Protein AF-D3IMA0-F1 (afdb_monomer)

Solvent-accessible surface area (backbone atoms only — not comparable to full-atom values): 12107 Å² total; per-residue (Å²): 132,82,86,77,52,72,68,57,54,54,49,49,55,51,51,59,76,69,48,90,84,65,54,70,68,61,50,53,53,50,51,52,52,52,50,55,52,49,52,55,47,52,55,48,53,53,51,49,50,52,52,53,53,53,51,51,52,52,52,55,53,51,52,52,54,50,52,51,52,57,49,52,52,49,51,53,49,52,52,52,48,51,51,52,48,57,50,49,53,52,50,52,72,74,46,59,71,76,65,53,71,76,65,71,71,84,68,103,57,87,63,68,44,69,48,99,85,72,45,80,37,41,62,71,52,53,52,52,51,50,53,51,51,52,51,51,50,50,52,51,50,53,53,50,51,51,46,27,68,76,37,41,42,46,83,47,69,48,99,86,72,50,55,33,59,46,50,82,34,70,71,41,45,59,69,46,39,85,82,40,58,93,38,56,44,78,41,80,90,77,73,45,78,42,40,64,63,59,86,69,61,73,66,70,80,113

Secondary structure (DSSP, 8-state):
-PPPPHHHHHHHHHHHTT-TT--HHHHHHHHHHHHHHHHHHHHHHHHHHHHHHHHHHHHHHHHHHHHHHHHHHHHHHHHHHHHHHHHHHHHHHHS-HHHHTTT-SS--S--EEE-TTS-EEEHHHHHHHHHHHHHHHHHHHHHHHHHHHHHTEEEEE-TTS-EEEEE-SHHHHHHHHHHHGGGEEEETTTTEEEEE--TTGGGTT-

Radius of gyration: 44.65 Å; Cα contacts (8 Å, |Δi|>4): 100; chains: 1; bounding box: 90×47×118 Å

Structure (mmCIF, N/CA/C/O backbone):
data_AF-D3IMA0-F1
#
_entry.id   AF-D3IMA0-F1
#
loop_
_atom_site.group_PDB
_atom_site.id
_atom_site.type_symbol
_atom_site.label_atom_id
_atom_site.label_alt_id
_atom_site.label_comp_id
_atom_site.label_asym_id
_atom_site.label_entity_id
_atom_site.label_seq_id
_atom_site.pdbx_PDB_ins_code
_atom_site.Cartn_x
_atom_site.Cartn_y
_atom_site.Cartn_z
_atom_site.occupancy
_atom_site.B_iso_or_equiv
_atom_site.auth_seq_id
_atom_site.auth_comp_id
_atom_site.auth_asym_id
_atom_site.auth_atom_id
_atom_site.pdbx_PDB_model_num
ATOM 1 N N . MET A 1 1 ? -31.123 15.465 48.577 1.00 45.25 1 MET A N 1
ATOM 2 C CA . MET A 1 1 ? -31.633 14.196 49.136 1.00 45.25 1 MET A CA 1
ATOM 3 C C . MET A 1 1 ? -30.629 13.123 48.745 1.00 45.25 1 MET A C 1
ATOM 5 O O . MET A 1 1 ? -30.335 13.014 47.564 1.00 45.25 1 MET A O 1
ATOM 9 N N . LYS A 1 2 ? -29.964 12.483 49.711 1.00 48.75 2 LYS A N 1
ATOM 10 C CA . LYS A 1 2 ? -28.883 11.524 49.436 1.00 48.75 2 LYS A CA 1
ATOM 11 C C . LYS A 1 2 ? -29.521 10.240 48.899 1.00 48.75 2 LYS A C 1
ATOM 13 O O . LYS A 1 2 ? -30.384 9.691 49.576 1.00 48.75 2 LYS A O 1
ATOM 18 N N . THR A 1 3 ? -29.159 9.811 47.694 1.00 63.22 3 THR A N 1
ATOM 19 C CA . THR A 1 3 ? -29.682 8.576 47.098 1.00 63.22 3 THR A CA 1
ATOM 20 C C . THR A 1 3 ? -29.216 7.399 47.948 1.00 63.22 3 THR A C 1
ATOM 22 O O . THR A 1 3 ? -28.013 7.217 48.141 1.00 63.22 3 THR A O 1
ATOM 25 N N . ARG A 1 4 ? -30.166 6.663 48.525 1.00 77.19 4 ARG A N 1
ATOM 26 C CA . ARG A 1 4 ? -29.888 5.519 49.397 1.00 77.19 4 ARG A CA 1
ATOM 27 C C . ARG A 1 4 ? -29.613 4.276 48.566 1.00 77.19 4 ARG A C 1
ATOM 29 O O . ARG A 1 4 ? -30.119 4.128 47.457 1.00 77.19 4 ARG A O 1
ATOM 36 N N . ASN A 1 5 ? -28.795 3.388 49.105 1.00 82.50 5 ASN A N 1
ATOM 37 C CA . ASN A 1 5 ? -28.429 2.127 48.466 1.00 82.50 5 ASN A CA 1
ATOM 38 C C . ASN A 1 5 ? -29.564 1.092 48.636 1.00 82.50 5 ASN A C 1
ATOM 40 O O . ASN A 1 5 ? -30.183 1.025 49.696 1.00 82.50 5 ASN A O 1
ATOM 44 N N . ARG A 1 6 ? -29.789 0.222 47.637 1.00 85.25 6 ARG A N 1
ATOM 45 C CA . ARG A 1 6 ? -30.722 -0.925 47.697 1.00 85.25 6 ARG A CA 1
ATOM 46 C C . ARG A 1 6 ? -30.651 -1.713 49.015 1.00 85.25 6 ARG A C 1
ATOM 48 O O . ARG A 1 6 ? -31.677 -2.094 49.570 1.00 85.25 6 ARG A O 1
ATOM 55 N N . LYS A 1 7 ? -29.445 -1.955 49.530 1.00 88.94 7 LYS A N 1
ATOM 56 C CA . LYS A 1 7 ? -29.186 -2.659 50.793 1.00 88.94 7 LYS A CA 1
ATOM 57 C C . LYS A 1 7 ? -29.698 -1.892 52.014 1.00 88.94 7 LYS A C 1
ATOM 59 O O . LYS A 1 7 ? -30.195 -2.522 52.937 1.00 88.94 7 LYS A O 1
ATOM 64 N N . GLU A 1 8 ? -29.582 -0.566 52.018 1.00 88.88 8 GLU A N 1
ATOM 65 C CA . GLU A 1 8 ? -30.083 0.286 53.107 1.00 88.88 8 GLU A CA 1
ATOM 66 C C . GLU A 1 8 ? -31.613 0.266 53.135 1.00 88.88 8 GLU A C 1
ATOM 68 O O . GLU A 1 8 ? -32.206 0.089 54.192 1.00 88.88 8 GLU A O 1
ATOM 73 N N . ILE A 1 9 ? -32.251 0.337 51.962 1.00 87.50 9 ILE A N 1
ATOM 74 C CA . ILE A 1 9 ? -33.714 0.273 51.843 1.00 87.50 9 ILE A CA 1
ATOM 75 C C . ILE A 1 9 ? -34.255 -1.087 52.312 1.00 87.50 9 ILE A C 1
ATOM 77 O O . ILE A 1 9 ? -35.240 -1.146 53.043 1.00 87.50 9 ILE A O 1
ATOM 81 N N . LEU A 1 10 ? -33.599 -2.190 51.940 1.00 88.38 10 LEU A N 1
ATOM 82 C CA . LEU A 1 10 ? -33.987 -3.530 52.397 1.00 88.38 10 LEU A CA 1
ATOM 83 C C . LEU A 1 10 ? -33.804 -3.718 53.912 1.00 88.38 10 LEU A C 1
ATOM 85 O O . LEU A 1 10 ? -34.597 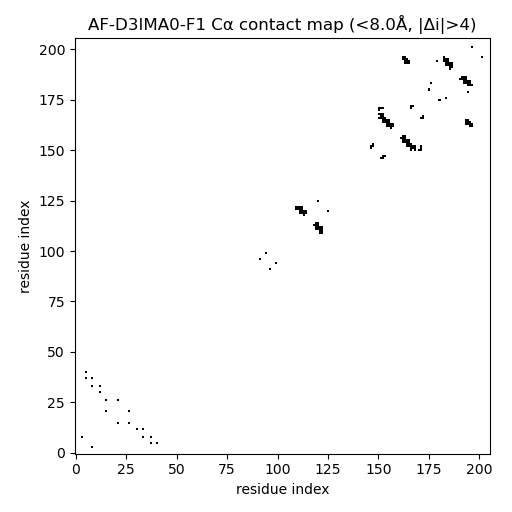-4.421 54.538 1.00 88.38 10 LEU A O 1
ATOM 89 N N . ASP A 1 11 ? -32.778 -3.103 54.502 1.00 91.56 11 ASP A N 1
ATOM 90 C CA . ASP A 1 11 ? -32.552 -3.134 55.950 1.00 91.56 11 ASP A CA 1
ATOM 91 C C . ASP A 1 11 ? -33.610 -2.314 56.709 1.00 91.56 11 ASP A C 1
ATOM 93 O O . ASP A 1 11 ? -34.096 -2.749 57.752 1.00 91.56 11 ASP A O 1
ATOM 97 N N . ASP A 1 12 ? -34.039 -1.179 56.154 1.00 88.50 12 ASP A N 1
ATOM 98 C CA . ASP A 1 12 ? -35.124 -0.366 56.711 1.00 88.50 12 ASP A CA 1
ATOM 99 C C . ASP A 1 12 ? -36.474 -1.090 56.648 1.00 88.50 12 ASP A C 1
ATOM 101 O O . ASP A 1 12 ? -37.175 -1.151 57.657 1.00 88.50 12 ASP A O 1
ATOM 105 N N . ILE A 1 13 ? -36.810 -1.717 55.512 1.00 87.88 13 ILE A N 1
ATOM 106 C CA . ILE A 1 13 ? -38.013 -2.563 55.381 1.00 87.88 13 ILE A CA 1
ATOM 107 C C . ILE A 1 13 ? -37.996 -3.676 56.439 1.00 87.88 13 ILE A C 1
ATOM 109 O O . ILE A 1 13 ? -39.015 -3.962 57.071 1.00 87.88 13 ILE A O 1
ATOM 113 N N . ARG A 1 14 ? -36.829 -4.294 56.663 1.00 88.19 14 ARG A N 1
ATOM 114 C CA . ARG A 1 14 ? -36.662 -5.341 57.675 1.00 88.19 14 ARG A CA 1
ATOM 115 C C . ARG A 1 14 ? -36.883 -4.806 59.089 1.00 88.19 14 ARG A C 1
ATOM 117 O O . ARG A 1 14 ? -37.587 -5.453 59.858 1.00 88.19 14 ARG A O 1
ATOM 124 N N . LYS A 1 15 ? -36.329 -3.643 59.436 1.00 89.25 15 LYS A N 1
ATOM 125 C CA . LYS A 1 15 ? -36.559 -3.007 60.746 1.00 89.25 15 LYS A CA 1
ATOM 126 C C . LYS A 1 15 ? -38.026 -2.644 60.951 1.00 89.25 15 LYS A C 1
ATOM 128 O O . LYS A 1 15 ? -38.562 -2.941 62.009 1.00 89.25 15 LYS A O 1
ATOM 133 N N . LEU A 1 16 ? -38.684 -2.101 59.927 1.00 87.44 16 LEU A N 1
ATOM 134 C CA . LEU A 1 16 ? -40.120 -1.812 59.952 1.00 87.44 16 LEU A CA 1
ATOM 135 C C . LEU A 1 16 ? -40.973 -3.063 60.173 1.00 87.44 16 LEU A C 1
ATOM 137 O O . LEU A 1 16 ? -41.979 -2.993 60.864 1.00 87.44 16 LEU A O 1
ATOM 141 N N . SER A 1 17 ? -40.586 -4.210 59.608 1.00 82.31 17 SER A N 1
ATOM 142 C CA . SER A 1 17 ? -41.309 -5.475 59.818 1.00 82.31 17 SER A CA 1
ATOM 143 C C . SER A 1 17 ? -41.173 -6.055 61.231 1.00 82.31 17 SER A C 1
ATOM 145 O O . SER A 1 17 ? -41.910 -6.971 61.580 1.00 82.31 17 SER A O 1
ATOM 147 N N . LEU A 1 18 ? -40.226 -5.545 62.023 1.00 87.38 18 LEU A N 1
ATOM 148 C CA . LEU A 1 18 ? -39.954 -5.971 63.398 1.00 87.38 18 LEU A CA 1
ATOM 149 C C . LEU A 1 18 ? -40.499 -4.979 64.440 1.00 87.38 18 LEU A C 1
ATOM 151 O O . LEU A 1 18 ? -40.342 -5.218 65.635 1.00 87.38 18 LEU A O 1
ATOM 155 N N . ASP A 1 19 ? -41.104 -3.871 64.008 1.00 85.00 19 ASP A N 1
ATOM 156 C CA . ASP A 1 19 ? -41.686 -2.867 64.895 1.00 85.00 19 ASP A CA 1
ATOM 157 C C . ASP A 1 19 ? -43.132 -3.243 65.249 1.00 85.00 19 ASP A C 1
ATOM 159 O O . ASP A 1 19 ? -44.055 -3.070 64.454 1.00 85.00 19 ASP A O 1
ATOM 163 N N . GLU A 1 20 ? -43.331 -3.775 66.456 1.00 78.12 20 GLU A N 1
ATOM 164 C CA . GLU A 1 20 ? -44.648 -4.178 66.969 1.00 78.12 20 GLU A CA 1
ATOM 165 C C . GLU A 1 20 ? -45.562 -2.981 67.310 1.00 78.12 20 GLU A C 1
ATOM 167 O O . GLU A 1 20 ? -46.751 -3.174 67.562 1.00 78.12 20 GLU A O 1
ATOM 172 N N . GLY A 1 21 ? -45.033 -1.748 67.327 1.00 81.06 21 GLY A N 1
ATOM 173 C CA . GLY A 1 21 ? -45.763 -0.533 67.703 1.00 81.06 21 GLY A CA 1
ATOM 174 C C . GLY A 1 21 ? -46.296 0.297 66.533 1.00 81.06 21 GLY A C 1
ATOM 175 O O . GLY A 1 21 ? -46.914 1.340 66.767 1.00 81.06 21 GLY A O 1
ATOM 176 N N . ILE A 1 22 ? -46.050 -0.116 65.288 1.00 82.81 22 ILE A N 1
ATOM 177 C CA . ILE A 1 22 ? -46.414 0.672 64.109 1.00 82.81 22 ILE A CA 1
ATOM 178 C C . ILE A 1 22 ? -47.876 0.457 63.697 1.00 82.81 22 ILE A C 1
ATOM 180 O O . ILE A 1 22 ? -48.384 -0.662 63.648 1.00 82.81 22 ILE A O 1
ATOM 184 N N . ASP A 1 23 ? -48.555 1.551 63.358 1.00 88.44 23 ASP A N 1
ATOM 185 C CA . ASP A 1 23 ? -49.900 1.502 62.789 1.00 88.44 23 ASP A CA 1
ATOM 186 C C . ASP A 1 23 ? -49.891 0.945 61.351 1.00 88.44 23 ASP A C 1
ATOM 188 O O . ASP A 1 23 ? -48.958 1.185 60.576 1.00 88.44 23 ASP A O 1
ATOM 192 N N . LEU A 1 24 ? -50.950 0.221 60.979 1.00 85.12 24 LEU A N 1
ATOM 193 C CA . LEU A 1 24 ? -51.043 -0.495 59.705 1.00 85.12 24 LEU A CA 1
ATOM 194 C C . LEU A 1 24 ? -51.025 0.453 58.496 1.00 85.12 24 LEU A C 1
ATOM 196 O O . LEU A 1 24 ? -50.406 0.131 57.476 1.00 85.12 24 LEU A O 1
ATOM 200 N N . ASP A 1 25 ? -51.663 1.621 58.603 1.00 88.19 25 ASP A N 1
ATOM 201 C CA . ASP A 1 25 ? -51.701 2.593 57.508 1.00 88.19 25 ASP A CA 1
ATOM 202 C C . ASP A 1 25 ? -50.324 3.237 57.307 1.00 88.19 25 ASP A C 1
ATOM 204 O O . ASP A 1 25 ? -49.841 3.345 56.174 1.00 88.19 25 ASP A O 1
ATOM 208 N N . ASN A 1 26 ? -49.635 3.565 58.403 1.00 85.50 26 ASN A N 1
ATOM 209 C CA . ASN A 1 26 ? -48.259 4.068 58.365 1.00 85.50 26 ASN A CA 1
ATOM 210 C C . ASN A 1 26 ? -47.263 3.025 57.843 1.00 85.50 26 ASN A C 1
ATOM 212 O O . ASN A 1 26 ? -46.364 3.364 57.066 1.00 85.50 26 ASN A O 1
ATOM 216 N N . TYR A 1 27 ? -47.433 1.757 58.217 1.00 86.81 27 TYR A N 1
ATOM 217 C CA . TYR A 1 27 ? -46.636 0.654 57.689 1.00 86.81 27 TYR A CA 1
ATOM 218 C C . TYR A 1 27 ? -46.815 0.524 56.173 1.00 86.81 27 TYR A C 1
ATOM 220 O O . TYR A 1 27 ? -45.836 0.502 55.424 1.00 86.81 27 TYR A O 1
ATOM 228 N N . LYS A 1 28 ? -48.066 0.515 55.700 1.00 87.69 28 LYS A N 1
ATOM 229 C CA . LYS A 1 28 ? -48.391 0.389 54.274 1.00 87.69 28 LYS A CA 1
ATOM 230 C C . LYS A 1 28 ? -47.851 1.560 53.454 1.00 87.69 28 LYS A C 1
ATOM 232 O O . LYS A 1 28 ? -47.282 1.337 52.384 1.00 87.69 28 LYS A O 1
ATOM 237 N N . LEU A 1 29 ? -47.986 2.788 53.958 1.00 90.62 29 LEU A N 1
ATOM 238 C CA . LEU A 1 29 ? -47.448 3.986 53.314 1.00 90.62 29 LEU A CA 1
ATOM 239 C C . LEU A 1 29 ? -45.917 3.927 53.210 1.00 90.62 29 LEU A C 1
ATOM 241 O O . LEU A 1 29 ? -45.353 4.196 52.150 1.00 90.62 29 LEU A O 1
ATOM 245 N N . SER A 1 30 ? -45.249 3.520 54.291 1.00 87.81 30 SER A N 1
ATOM 246 C CA . SER A 1 30 ? -43.788 3.421 54.341 1.00 87.81 30 SER A CA 1
ATOM 247 C C . SER A 1 30 ? -43.272 2.364 53.366 1.00 87.81 30 SER A C 1
ATOM 249 O O . SER A 1 30 ? -42.402 2.657 52.549 1.00 87.81 30 SER A O 1
ATOM 251 N N . ILE A 1 31 ? -43.857 1.160 53.380 1.00 88.81 31 ILE A N 1
ATOM 252 C CA . ILE A 1 31 ? -43.527 0.076 52.442 1.00 88.81 31 ILE A CA 1
ATOM 253 C C . ILE A 1 31 ? -43.727 0.523 50.989 1.00 88.81 31 ILE A C 1
ATOM 255 O O . ILE A 1 31 ? -42.850 0.282 50.163 1.00 88.81 31 ILE A O 1
ATOM 259 N N . SER A 1 32 ? -44.832 1.209 50.677 1.00 89.75 32 SER A N 1
ATOM 260 C CA . SER A 1 32 ? -45.089 1.727 49.328 1.00 89.75 32 SER A CA 1
ATOM 261 C C . SER A 1 32 ? -43.990 2.686 48.864 1.00 89.75 32 SER A C 1
ATOM 263 O O . SER A 1 32 ? -43.505 2.557 47.742 1.00 89.75 32 SER A O 1
ATOM 265 N N . ASN A 1 33 ? -43.548 3.600 49.733 1.00 90.38 33 ASN A N 1
ATOM 266 C CA . ASN A 1 33 ? -42.458 4.525 49.416 1.00 90.38 33 ASN A CA 1
ATOM 267 C C . ASN A 1 33 ? -41.124 3.792 49.195 1.00 90.38 33 ASN A C 1
ATOM 269 O O . ASN A 1 33 ? -40.400 4.106 48.252 1.00 90.38 33 ASN A O 1
ATOM 273 N N . TYR A 1 34 ? -40.800 2.787 50.017 1.00 89.19 34 TYR A N 1
ATOM 274 C CA . TYR A 1 34 ? -39.579 1.997 49.826 1.00 89.19 34 TYR A CA 1
ATOM 275 C C . TYR A 1 34 ? -39.606 1.170 48.536 1.00 89.19 34 TYR A C 1
ATOM 277 O O . TYR A 1 34 ? -38.574 1.042 47.878 1.00 89.19 34 TYR A O 1
ATOM 285 N N . ILE A 1 35 ? -40.766 0.624 48.157 1.00 88.50 35 ILE A N 1
ATOM 286 C CA . ILE A 1 35 ? -40.941 -0.088 46.884 1.00 88.50 35 ILE A CA 1
ATOM 287 C C . ILE A 1 35 ? -40.714 0.870 45.708 1.00 88.50 35 ILE A C 1
ATOM 289 O O . ILE A 1 35 ? -39.961 0.533 44.798 1.00 88.50 35 ILE A O 1
ATOM 293 N N . GLU A 1 36 ? -41.281 2.077 45.756 1.00 90.62 36 GLU A N 1
ATOM 294 C CA . GLU A 1 36 ? -41.091 3.087 44.707 1.00 90.62 36 GLU A CA 1
ATOM 295 C C . GLU A 1 36 ? -39.620 3.538 44.592 1.00 90.62 36 GLU A C 1
ATOM 297 O O . GLU A 1 36 ? -39.103 3.753 43.494 1.00 90.62 36 GLU A O 1
ATOM 302 N N . GLU A 1 37 ? -38.905 3.657 45.716 1.00 88.19 37 GLU A N 1
ATOM 303 C CA . GLU A 1 37 ? -37.463 3.931 45.708 1.00 88.19 37 GLU A CA 1
ATOM 304 C C . GLU A 1 37 ? -36.651 2.783 45.088 1.00 88.19 37 GLU A C 1
ATOM 306 O O . GLU A 1 37 ? -35.723 3.041 44.319 1.00 88.19 37 GLU A O 1
ATOM 311 N N . LEU A 1 38 ? -36.996 1.524 45.380 1.00 88.44 38 LEU A N 1
ATOM 312 C CA . LEU A 1 38 ? -36.335 0.353 44.793 1.00 88.44 38 LEU A CA 1
ATOM 313 C C . LEU A 1 38 ? -36.568 0.257 43.282 1.00 88.44 38 LEU A C 1
ATOM 315 O O . LEU A 1 38 ? -35.625 -0.029 42.545 1.00 88.44 38 LEU A O 1
ATOM 319 N N . GLU A 1 39 ? -37.785 0.540 42.822 1.00 89.31 39 GLU A N 1
ATOM 320 C CA . GLU A 1 39 ? -38.136 0.548 41.398 1.00 89.31 39 GLU A CA 1
ATOM 321 C C . GLU A 1 39 ? -37.348 1.627 40.638 1.00 89.31 39 GLU A C 1
ATOM 323 O O . GLU A 1 39 ? -36.768 1.355 39.586 1.00 89.31 39 GLU A O 1
ATOM 328 N N . LYS A 1 40 ? -37.203 2.827 41.221 1.00 87.62 40 LYS A N 1
ATOM 329 C CA . LYS A 1 40 ? -36.363 3.899 40.655 1.00 87.62 40 LYS A CA 1
ATOM 330 C C . LYS A 1 40 ? -34.887 3.509 40.553 1.00 87.62 40 LYS A C 1
ATOM 332 O O . LYS A 1 40 ? -34.230 3.894 39.584 1.00 87.62 40 LYS A O 1
ATOM 337 N N . ILE A 1 41 ? -34.356 2.777 41.537 1.00 86.06 41 ILE A N 1
ATOM 338 C CA . ILE A 1 41 ? -32.972 2.280 41.506 1.00 86.06 41 ILE A CA 1
ATOM 339 C C . ILE A 1 41 ? -32.808 1.240 40.393 1.00 86.06 41 ILE A C 1
ATOM 341 O O . ILE A 1 41 ? -31.880 1.364 39.596 1.00 86.06 41 ILE A O 1
ATOM 345 N N . GLU A 1 42 ? -33.718 0.267 40.291 1.00 85.56 42 GLU A N 1
ATOM 346 C CA . GLU A 1 42 ? -33.662 -0.768 39.251 1.00 85.56 42 GLU A CA 1
ATOM 347 C C . GLU A 1 42 ? -33.744 -0.166 37.839 1.00 85.56 42 GLU A C 1
ATOM 349 O O . GLU A 1 42 ? -32.966 -0.529 36.952 1.00 85.56 42 GLU A O 1
ATOM 354 N N . ASP A 1 43 ? -34.636 0.803 37.628 1.00 86.25 43 ASP A N 1
ATOM 355 C CA . ASP A 1 43 ? -34.769 1.498 36.348 1.00 86.25 43 ASP A CA 1
ATOM 356 C C . ASP A 1 43 ? -33.517 2.299 35.976 1.00 86.25 43 ASP A C 1
ATOM 358 O O . ASP A 1 43 ? -33.142 2.359 34.796 1.00 86.25 43 ASP A O 1
ATOM 362 N N . ASN A 1 44 ? -32.858 2.920 36.958 1.00 85.00 44 ASN A N 1
ATOM 363 C CA . ASN A 1 44 ? -31.619 3.652 36.720 1.00 85.00 44 ASN A CA 1
ATOM 364 C C . ASN A 1 44 ? -30.457 2.699 36.404 1.00 85.00 44 ASN A C 1
ATOM 366 O O . ASN A 1 44 ? -29.760 2.912 35.415 1.00 85.00 44 ASN A O 1
ATOM 370 N N . GLU A 1 45 ? -30.307 1.603 37.155 1.00 84.62 45 GLU A N 1
ATOM 371 C CA . GLU A 1 45 ? -29.306 0.559 36.886 1.00 84.62 45 GLU A CA 1
ATOM 372 C C . GLU A 1 45 ? -29.512 -0.084 35.505 1.00 84.62 45 GLU A C 1
ATOM 374 O O . GLU A 1 45 ? -28.553 -0.322 34.766 1.00 84.62 45 GLU A O 1
ATOM 379 N N . ARG A 1 46 ? -30.766 -0.322 35.095 1.00 82.00 46 ARG A N 1
ATOM 380 C CA . ARG A 1 46 ? -31.092 -0.866 33.768 1.00 82.00 46 ARG A CA 1
ATOM 381 C C . ARG A 1 46 ? -30.714 0.104 32.645 1.00 82.00 46 ARG A C 1
ATOM 383 O O . ARG A 1 46 ? -30.189 -0.326 31.613 1.00 82.00 46 ARG A O 1
ATOM 390 N N . LYS A 1 47 ? -30.967 1.406 32.827 1.00 82.25 47 LYS A N 1
ATOM 391 C CA . LYS A 1 47 ? -30.563 2.451 31.871 1.00 82.25 47 LYS A CA 1
ATOM 392 C C . LYS A 1 47 ? -29.045 2.573 31.801 1.00 82.25 47 LYS A C 1
ATOM 394 O O . LYS A 1 47 ? -28.505 2.538 30.697 1.00 82.25 47 LYS A O 1
ATOM 399 N N . GLU A 1 48 ? -28.368 2.659 32.942 1.00 81.94 48 GLU A N 1
ATOM 400 C CA . GLU A 1 48 ? -26.906 2.715 33.017 1.00 81.94 48 GLU A CA 1
ATOM 401 C C . GLU A 1 48 ? -26.277 1.504 32.332 1.00 81.94 48 GLU A C 1
ATOM 403 O O . GLU A 1 48 ? -25.475 1.685 31.421 1.00 81.94 48 GLU A O 1
ATOM 408 N N . ASN A 1 49 ? -26.712 0.281 32.644 1.00 83.06 49 ASN A N 1
ATOM 409 C CA . ASN A 1 49 ? -26.197 -0.925 31.992 1.00 83.06 49 ASN A CA 1
ATOM 410 C C . ASN A 1 49 ? -26.380 -0.906 30.471 1.00 83.06 49 ASN A C 1
ATOM 412 O O . ASN A 1 49 ? -25.465 -1.293 29.743 1.00 83.06 49 ASN A O 1
ATOM 416 N N . LYS A 1 50 ? -27.520 -0.415 29.965 1.00 81.94 50 LYS A N 1
ATOM 417 C CA . LYS A 1 50 ? -27.740 -0.268 28.519 1.00 81.94 50 LYS A CA 1
ATOM 418 C C . LYS A 1 50 ? -26.730 0.700 27.894 1.00 81.94 50 LYS A C 1
ATOM 420 O O . LYS A 1 50 ? -26.159 0.381 26.852 1.00 81.94 50 LYS A O 1
ATOM 425 N N . TYR A 1 51 ? -26.491 1.855 28.515 1.00 80.38 51 TYR A N 1
ATOM 426 C CA . TYR A 1 51 ? -25.512 2.826 28.017 1.00 80.38 51 TYR A CA 1
ATOM 427 C C . TYR A 1 51 ? -24.076 2.306 28.115 1.00 80.38 51 TYR A C 1
ATOM 429 O O . TYR A 1 51 ? -23.321 2.445 27.155 1.00 80.38 51 TYR A O 1
ATOM 437 N N . THR A 1 52 ? -23.711 1.636 29.209 1.00 85.31 52 THR A N 1
ATOM 438 C CA . THR A 1 52 ? -22.387 1.026 29.391 1.00 85.31 52 THR A CA 1
ATOM 439 C C . THR A 1 52 ? -22.106 -0.018 28.312 1.00 85.31 52 THR A C 1
ATOM 441 O O . THR A 1 52 ? -21.022 -0.030 27.734 1.00 85.31 52 THR A O 1
ATOM 444 N N . LEU A 1 53 ? -23.096 -0.848 27.969 1.00 85.19 53 LEU A N 1
ATOM 445 C CA . LEU A 1 53 ? -22.968 -1.877 26.933 1.00 85.19 53 LEU A CA 1
ATOM 446 C C . LEU A 1 53 ? -22.807 -1.259 25.532 1.00 85.19 53 LEU A C 1
ATOM 448 O O . LEU A 1 53 ? -21.970 -1.710 24.751 1.00 85.19 53 LEU A O 1
ATOM 452 N N . ILE A 1 54 ? -23.540 -0.179 25.238 1.00 87.56 54 ILE A N 1
ATOM 453 C CA . ILE A 1 54 ? -23.392 0.585 23.989 1.00 87.56 54 ILE A CA 1
ATOM 454 C C . ILE A 1 54 ? -21.993 1.210 23.892 1.00 87.56 54 ILE A C 1
ATOM 456 O O . ILE A 1 54 ? -21.340 1.090 22.857 1.00 87.56 54 ILE A O 1
ATOM 460 N N . ILE A 1 55 ? -21.505 1.841 24.964 1.00 89.31 55 ILE A N 1
ATOM 461 C CA . ILE A 1 55 ? -20.164 2.444 25.001 1.00 89.31 55 ILE A CA 1
ATOM 462 C C . ILE A 1 55 ? -19.090 1.374 24.782 1.00 89.31 55 ILE A C 1
ATOM 464 O O . ILE A 1 55 ? -18.169 1.581 23.995 1.00 89.31 55 ILE A O 1
ATOM 468 N N . LEU A 1 56 ? -19.225 0.212 25.421 1.00 90.69 56 LEU A N 1
ATOM 469 C CA . LEU A 1 56 ? -18.267 -0.887 25.304 1.00 90.69 56 LEU A CA 1
ATOM 470 C C . LEU A 1 56 ? -18.216 -1.448 23.872 1.00 90.69 56 LEU A C 1
ATOM 472 O O . LEU A 1 56 ? -17.131 -1.712 23.350 1.00 90.69 56 LEU A O 1
ATOM 476 N N . LEU A 1 57 ? -19.369 -1.533 23.197 1.00 88.44 57 LEU A N 1
ATOM 477 C CA . LEU A 1 57 ? -19.452 -1.863 21.771 1.00 88.44 57 LEU A CA 1
ATOM 478 C C . LEU A 1 57 ? -18.698 -0.850 20.903 1.00 88.44 57 LEU A C 1
ATOM 480 O O . LEU A 1 57 ? -17.878 -1.257 20.077 1.00 88.44 57 LEU A O 1
ATOM 484 N N . PHE A 1 58 ? -18.916 0.451 21.120 1.00 89.50 58 PHE A N 1
ATOM 485 C CA . PHE A 1 58 ? -18.194 1.500 20.394 1.00 89.50 58 PHE A CA 1
ATOM 486 C C . PHE A 1 58 ? -16.686 1.415 20.615 1.00 89.50 58 PHE A C 1
ATOM 488 O O . PHE A 1 58 ? -15.935 1.443 19.642 1.00 89.50 58 PHE A O 1
ATOM 495 N N . VAL A 1 59 ? -16.240 1.253 21.863 1.00 91.38 59 VAL A N 1
ATOM 496 C CA . VAL A 1 59 ? -14.814 1.106 22.177 1.00 91.38 59 VAL A CA 1
ATOM 497 C C . VAL A 1 59 ? -14.235 -0.084 21.417 1.00 91.38 59 VAL A C 1
ATOM 499 O O . VAL A 1 59 ? -13.239 0.087 20.726 1.00 91.38 59 VAL A O 1
ATOM 502 N N . SER A 1 60 ? -14.888 -1.252 21.447 1.00 88.75 60 SER A N 1
ATOM 503 C CA . SER A 1 60 ? -14.403 -2.449 20.740 1.00 88.75 60 SER A CA 1
ATOM 504 C C . SER A 1 60 ? -14.234 -2.226 19.230 1.00 88.75 60 SER A C 1
ATOM 506 O O . SER A 1 60 ? -13.227 -2.639 18.650 1.00 88.75 60 SER A O 1
ATOM 508 N N . LEU A 1 61 ? -15.177 -1.508 18.611 1.00 88.44 61 LEU A N 1
ATOM 509 C CA . LEU A 1 61 ? -15.159 -1.201 17.186 1.00 88.44 61 LEU A CA 1
ATOM 510 C C . LEU A 1 61 ? -14.009 -0.243 16.844 1.00 88.44 61 LEU A C 1
ATOM 512 O O . LEU A 1 61 ? -13.259 -0.485 15.897 1.00 88.44 61 LEU A O 1
ATOM 516 N N . PHE A 1 62 ? -13.824 0.808 17.649 1.00 88.31 62 PHE A N 1
ATOM 517 C CA . PHE A 1 62 ? -12.732 1.765 17.468 1.00 88.31 62 PHE A CA 1
ATOM 518 C C . PHE A 1 62 ? -11.358 1.114 17.631 1.00 88.31 62 PHE A C 1
ATOM 520 O O . PHE A 1 62 ? -10.466 1.385 16.827 1.00 88.31 62 PHE A O 1
ATOM 527 N N . THR A 1 63 ? -11.180 0.222 18.611 1.00 86.56 63 THR A N 1
ATOM 528 C CA . THR A 1 63 ? -9.903 -0.479 18.801 1.00 86.56 63 THR A CA 1
ATOM 529 C C . THR A 1 63 ? -9.572 -1.366 17.603 1.00 86.56 63 THR A C 1
ATOM 531 O O . THR A 1 63 ? -8.423 -1.392 17.167 1.00 86.56 63 THR A O 1
ATOM 534 N N . GLY A 1 64 ? -10.570 -2.050 17.029 1.00 86.94 64 GLY A N 1
ATOM 535 C CA . GLY A 1 64 ? -10.394 -2.879 15.834 1.00 86.94 64 GLY A CA 1
ATOM 536 C C . GLY A 1 64 ? -9.966 -2.069 14.608 1.00 86.94 64 GLY A C 1
ATOM 537 O O . GLY A 1 64 ? -8.993 -2.421 13.942 1.00 86.94 64 GLY A O 1
ATOM 538 N N . VAL A 1 65 ? -10.636 -0.941 14.347 1.00 87.94 65 VAL A N 1
ATOM 539 C CA . VAL A 1 65 ? -10.285 -0.037 13.237 1.00 87.94 65 VAL A CA 1
ATOM 540 C C . VAL A 1 65 ? -8.895 0.571 13.439 1.00 87.94 65 VAL A C 1
ATOM 542 O O . VAL A 1 65 ? -8.095 0.603 12.507 1.00 87.94 65 VAL A O 1
ATOM 545 N N . PHE A 1 66 ? -8.566 1.005 14.657 1.00 87.69 66 PHE A N 1
ATOM 546 C CA . PHE A 1 66 ? -7.250 1.562 14.970 1.00 87.69 66 PHE A CA 1
ATOM 547 C C . PHE A 1 66 ? -6.125 0.527 14.803 1.00 87.69 66 PHE A C 1
ATOM 549 O O . PHE A 1 66 ? -5.080 0.827 14.222 1.00 87.69 66 PHE A O 1
ATOM 556 N N . ALA A 1 67 ? -6.342 -0.711 15.255 1.00 85.69 67 ALA A N 1
ATOM 557 C CA . ALA A 1 67 ? -5.402 -1.811 15.053 1.00 85.69 67 ALA A CA 1
ATOM 558 C C . ALA A 1 67 ? -5.200 -2.122 13.561 1.00 85.69 67 ALA A C 1
ATOM 560 O O . ALA A 1 67 ? -4.067 -2.298 13.121 1.00 85.69 67 ALA A O 1
ATOM 561 N N . TYR A 1 68 ? -6.275 -2.119 12.769 1.00 87.38 68 TYR A N 1
ATOM 562 C CA . TYR A 1 68 ? -6.195 -2.326 11.323 1.00 87.38 68 TYR A CA 1
ATOM 563 C C . TYR A 1 68 ? -5.391 -1.219 10.626 1.00 87.38 68 TYR A C 1
ATOM 565 O O . TYR A 1 68 ? -4.450 -1.510 9.889 1.00 87.38 68 TYR A O 1
ATOM 573 N N . ILE A 1 69 ? -5.691 0.053 10.914 1.00 81.25 69 ILE A N 1
ATOM 574 C CA . ILE A 1 69 ? -4.959 1.194 10.343 1.00 81.25 69 ILE A CA 1
ATOM 575 C C . ILE A 1 69 ? -3.474 1.101 10.706 1.00 81.25 69 ILE A C 1
ATOM 577 O O . ILE A 1 69 ? -2.623 1.135 9.824 1.00 81.25 69 ILE A O 1
ATOM 581 N N . THR A 1 70 ? -3.146 0.911 11.985 1.00 78.62 70 THR A N 1
ATOM 582 C CA . THR A 1 70 ? -1.743 0.826 12.428 1.00 78.62 70 THR A CA 1
ATOM 583 C C . THR A 1 70 ? -0.994 -0.372 11.844 1.00 78.62 70 THR A C 1
ATOM 585 O O . THR A 1 70 ? 0.208 -0.267 11.606 1.00 78.62 70 THR A O 1
ATOM 588 N N . PHE A 1 71 ? -1.674 -1.490 11.585 1.00 81.88 71 PHE A N 1
ATOM 589 C CA . PHE A 1 71 ? -1.093 -2.636 10.890 1.00 81.88 71 PHE A CA 1
ATOM 590 C C . PHE A 1 71 ? -0.794 -2.309 9.420 1.00 81.88 71 PHE A C 1
ATOM 592 O O . PHE A 1 71 ? 0.350 -2.443 8.993 1.00 81.88 71 PHE A O 1
ATOM 599 N N . THR A 1 72 ? -1.774 -1.777 8.682 1.00 74.62 72 THR A N 1
ATOM 600 C CA . THR A 1 72 ? -1.586 -1.399 7.267 1.00 74.62 72 THR A CA 1
ATOM 601 C C . THR A 1 72 ? -0.519 -0.316 7.088 1.00 74.62 72 THR A C 1
ATOM 603 O O . THR A 1 72 ? 0.319 -0.419 6.199 1.00 74.62 72 THR A O 1
ATOM 606 N N . SER A 1 73 ? -0.457 0.679 7.980 1.00 70.44 73 SER A N 1
ATOM 607 C CA . SER A 1 73 ? 0.603 1.692 7.956 1.00 70.44 73 SER A CA 1
ATOM 608 C C . SER A 1 73 ? 1.991 1.110 8.231 1.00 70.44 73 SER A C 1
ATOM 610 O O . SER A 1 73 ? 2.973 1.651 7.737 1.00 70.44 73 SER A O 1
ATOM 612 N N . LYS A 1 74 ? 2.109 0.029 9.015 1.00 70.12 74 LYS A N 1
ATOM 613 C CA . LYS A 1 74 ? 3.396 -0.649 9.240 1.00 70.12 74 LYS A CA 1
ATOM 614 C C . LYS A 1 74 ? 3.853 -1.435 8.017 1.00 70.12 74 LYS A C 1
ATOM 616 O O . LYS A 1 74 ? 5.045 -1.408 7.734 1.00 70.12 74 LYS A O 1
ATOM 621 N N . GLU A 1 75 ? 2.942 -2.109 7.318 1.00 71.19 75 GLU A N 1
ATOM 622 C CA . GLU A 1 75 ? 3.252 -2.777 6.045 1.00 71.19 75 GLU A CA 1
ATOM 623 C C . GLU A 1 75 ? 3.676 -1.763 4.982 1.00 71.19 75 GLU A C 1
ATOM 625 O O . GLU A 1 75 ? 4.752 -1.906 4.411 1.00 71.19 75 GLU A O 1
ATOM 630 N N . ASP A 1 76 ? 2.916 -0.681 4.811 1.00 69.12 76 ASP A N 1
ATOM 631 C CA . ASP A 1 76 ? 3.240 0.373 3.844 1.00 69.12 76 ASP A CA 1
ATOM 632 C C . ASP A 1 76 ? 4.571 1.070 4.182 1.00 69.12 76 ASP A C 1
ATOM 634 O O . ASP A 1 76 ? 5.388 1.357 3.306 1.00 69.12 76 ASP A O 1
ATOM 638 N N . LEU A 1 77 ? 4.864 1.280 5.472 1.00 63.22 77 LEU A N 1
ATOM 639 C CA . LEU A 1 77 ? 6.162 1.801 5.902 1.00 63.22 77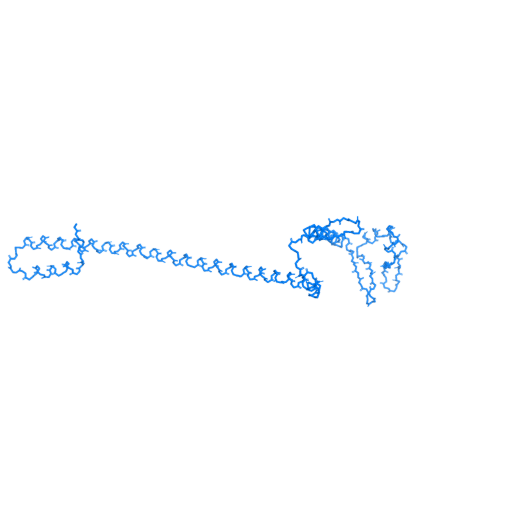 LEU A CA 1
ATOM 640 C C . LEU A 1 77 ? 7.295 0.791 5.660 1.00 63.22 77 LEU A C 1
ATOM 642 O O . LEU A 1 77 ? 8.389 1.197 5.276 1.00 63.22 77 LEU A O 1
ATOM 646 N N . ALA A 1 78 ? 7.061 -0.506 5.876 1.00 68.25 78 ALA A N 1
ATOM 647 C CA . ALA A 1 78 ? 8.051 -1.553 5.635 1.00 68.25 78 ALA A CA 1
ATOM 648 C C . ALA A 1 78 ? 8.374 -1.695 4.141 1.00 68.25 78 ALA A C 1
ATOM 650 O O . ALA A 1 78 ? 9.550 -1.781 3.781 1.00 68.25 78 ALA A O 1
ATOM 651 N N . ASP A 1 79 ? 7.361 -1.640 3.277 1.00 70.12 79 ASP A N 1
ATOM 652 C CA . ASP A 1 79 ? 7.535 -1.665 1.826 1.00 70.12 79 ASP A CA 1
ATOM 653 C C . ASP A 1 79 ? 8.225 -0.392 1.324 1.00 70.12 79 ASP A C 1
ATOM 655 O O . ASP A 1 79 ? 9.210 -0.486 0.588 1.00 70.12 79 ASP A O 1
ATOM 659 N N . ASN A 1 80 ? 7.833 0.787 1.818 1.00 64.69 80 ASN A N 1
ATOM 660 C CA . ASN A 1 80 ? 8.521 2.045 1.506 1.00 64.69 80 ASN A CA 1
ATOM 661 C C . ASN A 1 80 ? 9.982 2.059 1.989 1.00 64.69 80 ASN A C 1
ATOM 663 O O . ASN A 1 80 ? 10.863 2.586 1.305 1.00 64.69 80 ASN A O 1
ATOM 667 N N . LEU A 1 81 ? 10.276 1.490 3.164 1.00 67.00 81 LEU A N 1
ATOM 668 C CA . LEU A 1 81 ? 11.645 1.364 3.672 1.00 67.00 81 LEU A CA 1
ATOM 669 C C . LEU A 1 81 ? 12.463 0.380 2.836 1.00 67.00 81 LEU A C 1
ATOM 671 O O . LEU A 1 81 ? 13.626 0.655 2.5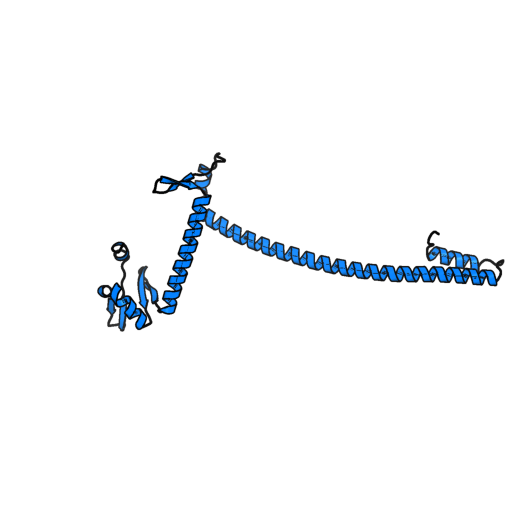53 1.00 67.00 81 LEU A O 1
ATOM 675 N N . LYS A 1 82 ? 11.866 -0.730 2.397 1.00 70.44 82 LYS A N 1
ATOM 676 C CA . LYS A 1 82 ? 12.509 -1.707 1.512 1.00 70.44 82 LYS A CA 1
ATOM 677 C C . LYS A 1 82 ? 12.788 -1.117 0.131 1.00 70.44 82 LYS A C 1
ATOM 679 O O . LYS A 1 82 ? 13.876 -1.310 -0.408 1.00 70.44 82 LYS A O 1
ATOM 684 N N . GLU A 1 83 ? 11.852 -0.353 -0.425 1.00 67.19 83 GLU A N 1
ATOM 685 C CA . GLU A 1 83 ? 12.040 0.364 -1.685 1.00 67.19 83 GLU A CA 1
ATOM 686 C C . GLU A 1 83 ? 13.157 1.409 -1.565 1.00 67.19 83 GLU A C 1
ATOM 688 O O . GLU A 1 83 ? 14.091 1.411 -2.369 1.00 67.19 83 GLU A O 1
ATOM 693 N N . LYS A 1 84 ? 13.141 2.235 -0.511 1.00 64.25 84 LYS A N 1
ATOM 694 C CA . LYS A 1 84 ? 14.203 3.220 -0.250 1.00 64.25 84 LYS A CA 1
ATOM 695 C C . LYS A 1 84 ? 15.556 2.565 0.030 1.00 64.25 84 LYS A C 1
ATOM 697 O O . LYS A 1 84 ? 16.564 3.061 -0.462 1.00 64.25 84 LYS A O 1
ATOM 702 N N . SER A 1 85 ? 15.590 1.441 0.744 1.00 65.00 85 SER A N 1
ATOM 703 C CA . SER A 1 85 ? 16.807 0.648 0.958 1.00 65.00 85 SER A CA 1
ATOM 704 C C . SER A 1 85 ? 17.367 0.132 -0.365 1.00 65.00 85 SER A C 1
ATOM 706 O O . SER A 1 85 ? 18.557 0.271 -0.609 1.00 65.00 85 SER A O 1
ATOM 708 N N . ASN A 1 86 ? 16.520 -0.385 -1.258 1.00 66.69 86 ASN A N 1
ATOM 709 C CA . ASN A 1 86 ? 16.934 -0.834 -2.590 1.00 66.69 86 ASN A CA 1
ATOM 710 C C . ASN A 1 86 ? 17.424 0.312 -3.487 1.00 66.69 86 ASN A C 1
ATOM 712 O O . ASN A 1 86 ? 18.217 0.084 -4.403 1.00 66.69 86 ASN A O 1
ATOM 716 N N . ILE A 1 87 ? 16.931 1.534 -3.269 1.00 63.72 87 ILE A N 1
ATOM 717 C CA . ILE A 1 87 ? 17.430 2.740 -3.936 1.00 63.72 87 ILE A CA 1
ATOM 718 C C . ILE A 1 87 ? 18.818 3.100 -3.384 1.00 63.72 87 ILE A C 1
ATOM 720 O O . ILE A 1 87 ? 19.736 3.301 -4.175 1.00 63.72 87 ILE A O 1
ATOM 724 N N . ILE A 1 88 ? 19.000 3.114 -2.059 1.00 60.16 88 ILE A N 1
ATOM 725 C CA . ILE A 1 88 ? 20.290 3.395 -1.402 1.00 60.16 88 ILE A CA 1
ATOM 726 C C . ILE A 1 88 ? 21.351 2.362 -1.801 1.00 60.16 88 ILE A C 1
ATOM 728 O O . ILE A 1 88 ? 22.425 2.762 -2.235 1.00 60.16 88 ILE A O 1
ATOM 732 N N . ASP A 1 89 ? 21.032 1.067 -1.777 1.00 64.62 89 ASP A N 1
ATOM 733 C CA . ASP A 1 89 ? 21.926 -0.014 -2.224 1.00 64.62 89 ASP A CA 1
ATOM 734 C C . ASP A 1 89 ? 22.342 0.147 -3.692 1.00 64.62 89 ASP A 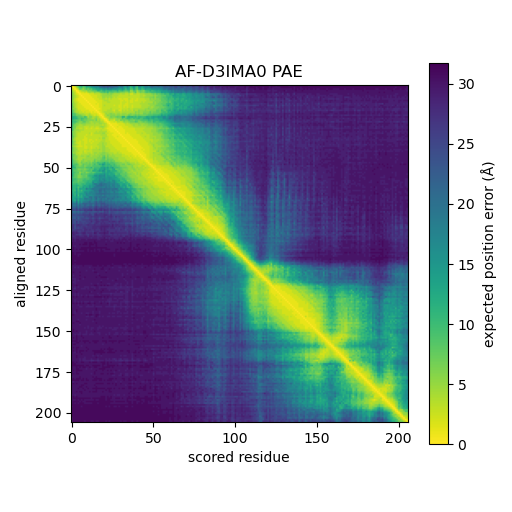C 1
ATOM 736 O O . ASP A 1 89 ? 23.473 -0.160 -4.077 1.00 64.62 89 ASP A O 1
ATOM 740 N N . ARG A 1 90 ? 21.428 0.635 -4.543 1.00 63.16 90 ARG A N 1
ATOM 741 C CA . ARG A 1 90 ? 21.742 0.954 -5.940 1.00 63.16 90 ARG A CA 1
ATOM 742 C C . ARG A 1 90 ? 22.747 2.096 -6.029 1.00 63.16 90 ARG A C 1
ATOM 744 O O . ARG A 1 90 ? 23.687 1.994 -6.809 1.00 63.16 90 ARG A O 1
ATOM 751 N N . TYR A 1 91 ? 22.581 3.145 -5.227 1.00 55.91 91 TYR A N 1
ATOM 752 C CA . TYR A 1 91 ? 23.523 4.263 -5.188 1.00 55.91 91 TYR A CA 1
ATOM 753 C C . TYR A 1 91 ? 24.872 3.886 -4.551 1.00 55.91 91 TYR A C 1
ATOM 755 O O . TYR A 1 91 ? 25.904 4.306 -5.067 1.00 55.91 91 TYR A O 1
ATOM 763 N N . GLU A 1 92 ? 24.898 3.043 -3.515 1.00 55.06 92 GLU A N 1
ATOM 764 C CA . GLU A 1 92 ? 26.132 2.549 -2.877 1.00 55.06 92 GLU A CA 1
ATOM 765 C C . GLU A 1 92 ? 26.924 1.603 -3.799 1.00 55.06 92 GLU A C 1
ATOM 767 O O . GLU A 1 92 ? 28.151 1.594 -3.782 1.00 55.06 92 GLU A O 1
ATOM 772 N N . LYS A 1 93 ? 26.251 0.857 -4.686 1.00 56.72 93 LYS A N 1
ATOM 773 C CA . LYS A 1 93 ? 26.923 0.065 -5.737 1.00 56.72 93 LYS A CA 1
ATOM 774 C C . LYS A 1 93 ? 27.509 0.911 -6.868 1.00 56.72 93 LYS A C 1
ATOM 776 O O . LYS A 1 93 ? 28.446 0.465 -7.523 1.00 56.72 93 LYS A O 1
ATOM 781 N N . ILE A 1 94 ? 26.951 2.094 -7.122 1.00 56.50 94 ILE A N 1
ATOM 782 C CA . ILE A 1 94 ? 27.417 3.011 -8.174 1.00 56.50 94 ILE A CA 1
ATOM 783 C C . ILE A 1 94 ? 28.555 3.910 -7.660 1.00 56.50 94 ILE A C 1
ATOM 785 O O . ILE A 1 94 ? 29.425 4.297 -8.437 1.00 56.50 94 ILE A O 1
ATOM 789 N N . LEU A 1 95 ? 28.589 4.213 -6.358 1.00 52.62 95 LEU A N 1
ATOM 790 C CA . LEU A 1 95 ? 29.621 5.027 -5.713 1.00 52.62 95 LEU A CA 1
ATOM 791 C C . LEU A 1 95 ? 30.444 4.168 -4.739 1.00 52.62 95 LEU A C 1
ATOM 793 O O . LEU A 1 95 ? 29.980 3.903 -3.630 1.00 52.62 95 LEU A O 1
ATOM 797 N N . PRO A 1 96 ? 31.678 3.755 -5.092 1.00 49.44 96 PRO A N 1
ATOM 798 C CA . PRO A 1 96 ? 32.533 3.010 -4.179 1.00 49.44 96 PRO A CA 1
ATOM 799 C C . PRO A 1 96 ? 32.756 3.821 -2.902 1.00 49.44 96 PRO A C 1
ATOM 801 O O . PRO A 1 96 ? 33.158 4.985 -2.966 1.00 49.44 96 PRO A O 1
ATOM 804 N N . ARG A 1 97 ? 32.530 3.193 -1.745 1.00 44.69 97 ARG A N 1
ATOM 805 C CA . ARG A 1 97 ? 32.660 3.763 -0.388 1.00 44.69 97 ARG A CA 1
ATOM 806 C C . ARG A 1 97 ? 33.979 4.523 -0.153 1.00 44.69 97 ARG A C 1
ATOM 808 O O . ARG A 1 97 ? 34.016 5.469 0.630 1.00 44.69 97 ARG A O 1
ATOM 815 N N . ASP A 1 98 ? 35.027 4.177 -0.899 1.00 45.88 98 ASP A N 1
ATOM 816 C CA . ASP A 1 98 ? 36.341 4.832 -0.871 1.00 45.88 98 ASP A CA 1
ATOM 817 C C . ASP A 1 98 ? 36.351 6.261 -1.446 1.00 45.88 98 ASP A C 1
ATOM 819 O O . ASP A 1 98 ? 37.204 7.065 -1.074 1.00 45.88 98 ASP A O 1
ATOM 823 N N . THR A 1 99 ? 35.377 6.629 -2.286 1.00 47.50 99 THR A N 1
ATOM 824 C CA . THR A 1 99 ? 35.218 8.013 -2.783 1.00 47.50 99 THR A CA 1
ATOM 825 C C . THR A 1 99 ? 34.526 8.939 -1.777 1.00 47.50 99 THR A C 1
ATOM 827 O O . THR A 1 99 ? 34.749 10.151 -1.798 1.00 47.50 99 THR A O 1
ATOM 830 N N . LEU A 1 100 ? 33.741 8.379 -0.849 1.00 44.28 100 LEU A N 1
ATOM 831 C CA . LEU A 1 100 ? 32.988 9.136 0.156 1.00 44.28 100 LEU A CA 1
ATOM 832 C C . LEU A 1 100 ? 33.885 9.574 1.330 1.00 44.28 100 LEU A C 1
ATOM 834 O O . LEU A 1 100 ? 33.759 10.681 1.854 1.00 44.28 100 LEU A O 1
ATOM 838 N N . ASN A 1 101 ? 34.859 8.745 1.710 1.00 43.62 101 ASN A N 1
ATOM 839 C CA . ASN A 1 101 ? 35.721 9.015 2.866 1.00 43.62 101 ASN A CA 1
ATOM 840 C C . ASN A 1 101 ? 36.793 10.089 2.602 1.00 43.62 101 ASN A C 1
ATOM 842 O O . ASN A 1 101 ? 37.310 10.668 3.553 1.00 43.62 101 ASN A O 1
ATOM 846 N N . GLN A 1 102 ? 37.102 10.407 1.338 1.00 41.44 102 GLN A N 1
ATOM 847 C CA . GLN A 1 102 ? 38.024 11.503 0.998 1.00 41.44 102 GLN A CA 1
ATOM 848 C C . GLN A 1 102 ? 37.347 12.879 0.895 1.00 41.44 102 GLN A C 1
ATOM 850 O O . GLN A 1 102 ? 38.035 13.895 0.929 1.00 41.44 102 GLN A O 1
ATOM 855 N N . THR A 1 103 ? 36.015 12.945 0.815 1.00 42.62 103 THR A N 1
ATOM 856 C CA . THR A 1 103 ? 35.265 14.213 0.692 1.00 42.62 103 THR A CA 1
ATOM 857 C C . THR A 1 103 ? 34.478 14.593 1.945 1.00 42.62 103 THR A C 1
ATOM 859 O O . THR A 1 103 ? 33.982 15.714 2.037 1.00 42.62 103 THR A O 1
ATOM 862 N N . THR A 1 104 ? 34.417 13.718 2.953 1.00 38.09 104 THR A N 1
ATOM 863 C CA . THR A 1 104 ? 33.652 13.967 4.186 1.00 38.09 104 THR A CA 1
ATOM 864 C C . THR A 1 104 ? 34.524 14.509 5.322 1.00 38.09 104 THR A C 1
ATOM 866 O O . THR A 1 104 ? 34.333 14.176 6.487 1.00 38.09 104 THR A O 1
ATOM 869 N N . THR A 1 105 ? 35.464 15.396 5.000 1.00 34.16 105 THR A N 1
ATOM 870 C CA . THR A 1 105 ? 36.044 16.304 5.994 1.00 34.16 105 THR A CA 1
ATOM 871 C C . THR A 1 105 ? 35.614 17.714 5.633 1.00 34.16 105 THR A C 1
ATOM 873 O O . THR A 1 105 ? 36.233 18.388 4.821 1.00 34.16 105 THR A O 1
ATOM 876 N N . ALA A 1 106 ? 34.512 18.132 6.251 1.00 36.56 106 ALA A N 1
ATOM 877 C CA . ALA A 1 106 ? 34.155 19.526 6.464 1.00 36.56 106 ALA A CA 1
ATOM 878 C C . ALA A 1 106 ? 34.106 20.436 5.225 1.00 36.56 106 ALA A C 1
ATOM 880 O O . ALA A 1 106 ? 34.995 21.253 5.045 1.00 36.56 106 ALA A O 1
ATOM 881 N N . VAL A 1 107 ? 32.966 20.480 4.525 1.00 36.88 107 VAL A N 1
ATOM 882 C CA . VAL A 1 107 ? 32.305 21.777 4.303 1.00 36.88 107 VAL A CA 1
ATOM 883 C C . VAL A 1 107 ? 30.792 21.575 4.282 1.00 36.88 107 VAL A C 1
ATOM 885 O O . VAL A 1 107 ? 30.234 20.860 3.458 1.00 36.88 107 VAL A O 1
ATOM 888 N N . LYS A 1 108 ? 30.117 22.298 5.169 1.00 39.25 108 LYS A N 1
ATOM 889 C CA . LYS A 1 108 ? 28.716 22.719 5.081 1.00 39.25 108 LYS A CA 1
ATOM 890 C C . LYS A 1 108 ? 28.552 23.667 3.873 1.00 39.25 108 LYS A C 1
ATOM 892 O O . LYS A 1 108 ? 28.218 24.835 4.034 1.00 39.25 108 LYS A O 1
ATOM 897 N N . GLY A 1 109 ? 28.936 23.201 2.688 1.00 41.94 109 GLY A N 1
ATOM 898 C CA . GLY A 1 109 ? 29.169 23.993 1.487 1.00 41.94 109 GLY A CA 1
ATOM 899 C C . GLY A 1 109 ? 28.643 23.236 0.284 1.00 41.94 109 GLY A C 1
ATOM 900 O O . GLY A 1 109 ? 28.851 22.035 0.149 1.00 41.94 109 GLY A O 1
ATOM 901 N N . ILE A 1 110 ? 27.901 23.947 -0.554 1.00 49.78 110 ILE A N 1
ATOM 902 C CA . ILE A 1 110 ? 27.318 23.436 -1.790 1.00 49.78 110 ILE A CA 1
ATOM 903 C C . ILE A 1 110 ? 28.453 22.824 -2.621 1.00 49.78 110 ILE A C 1
ATOM 905 O O . ILE A 1 110 ? 29.386 23.532 -2.995 1.00 49.78 110 ILE A O 1
ATOM 909 N N . VAL A 1 111 ? 28.399 21.516 -2.882 1.00 55.84 111 VAL A N 1
ATOM 910 C CA . VAL A 1 111 ? 29.349 20.864 -3.792 1.00 55.84 111 VAL A CA 1
ATOM 911 C C . VAL A 1 111 ? 29.006 21.333 -5.204 1.00 55.84 111 VAL A C 1
ATOM 913 O O . VAL A 1 111 ? 27.909 21.068 -5.702 1.00 55.84 111 VAL A O 1
ATOM 916 N N . ILE A 1 112 ? 29.920 22.097 -5.802 1.00 56.59 112 ILE A N 1
ATOM 917 C CA . ILE A 1 112 ? 29.780 22.673 -7.140 1.00 56.59 112 ILE A CA 1
ATOM 918 C C . ILE A 1 112 ? 30.631 21.845 -8.103 1.00 56.59 112 ILE A C 1
ATOM 920 O O . ILE A 1 112 ? 31.855 21.823 -8.001 1.00 56.59 112 ILE A O 1
ATOM 924 N N . TYR A 1 113 ? 29.972 21.192 -9.050 1.00 60.25 113 TYR A N 1
ATOM 925 C CA . TYR A 1 113 ? 30.578 20.486 -10.171 1.00 60.25 113 TYR A CA 1
ATOM 926 C C . TYR A 1 113 ? 30.745 21.441 -11.350 1.00 60.25 113 TYR A C 1
ATOM 928 O O . TYR A 1 113 ? 30.058 22.455 -11.429 1.00 60.25 113 TYR A O 1
ATOM 936 N N . THR A 1 114 ? 31.664 21.150 -12.266 1.00 64.94 114 THR A N 1
ATOM 937 C CA . THR A 1 114 ? 31.840 21.955 -13.481 1.00 64.94 114 THR A CA 1
ATOM 938 C C . THR A 1 114 ? 31.622 21.068 -14.699 1.00 64.94 114 THR A C 1
ATOM 940 O O . THR A 1 114 ? 32.306 20.061 -14.843 1.00 64.94 114 THR A O 1
ATOM 943 N N . ASP A 1 115 ? 30.645 21.430 -15.532 1.00 62.81 115 ASP A N 1
ATOM 944 C CA . ASP A 1 115 ? 30.358 20.797 -16.830 1.00 62.81 115 ASP A CA 1
ATOM 945 C C . ASP A 1 115 ? 31.557 20.950 -17.791 1.00 62.81 115 ASP A C 1
ATOM 947 O O . ASP A 1 115 ? 32.371 21.863 -17.632 1.00 62.81 115 ASP A O 1
ATOM 951 N N . GLU A 1 116 ? 31.626 20.142 -18.851 1.00 67.31 116 GLU A N 1
ATOM 952 C CA . GLU A 1 116 ? 32.626 20.232 -19.932 1.00 67.31 116 GLU A CA 1
ATOM 953 C C . GLU A 1 116 ? 32.668 21.630 -20.583 1.00 67.31 116 GLU A C 1
ATOM 955 O O . GLU A 1 116 ? 33.674 22.047 -21.153 1.00 67.31 116 GLU A O 1
ATOM 960 N N . LYS A 1 117 ? 31.576 22.394 -20.451 1.00 69.94 117 LYS A N 1
ATOM 961 C CA . LYS A 1 117 ? 31.424 23.784 -20.915 1.00 69.94 117 LYS A CA 1
ATOM 962 C C . LYS A 1 117 ? 31.776 24.842 -19.859 1.00 69.94 117 LYS A C 1
ATOM 964 O O . LYS A 1 117 ? 31.454 26.015 -20.041 1.00 69.94 117 LYS A O 1
ATOM 969 N N . GLY A 1 118 ? 32.375 24.454 -18.733 1.00 62.53 118 GLY A N 1
ATOM 970 C CA . GLY A 1 118 ? 32.804 25.374 -17.674 1.00 62.53 118 GLY A CA 1
ATOM 971 C C . GLY A 1 118 ? 31.678 25.896 -16.771 1.00 62.53 118 GLY A C 1
ATOM 972 O O . GLY A 1 118 ? 31.884 26.843 -16.011 1.00 62.53 118 GLY A O 1
ATOM 973 N N . ARG A 1 119 ? 30.471 25.318 -16.845 1.00 70.94 119 ARG A N 1
ATOM 974 C CA . ARG A 1 119 ? 29.306 25.772 -16.067 1.00 70.94 119 ARG A CA 1
ATOM 975 C C . ARG A 1 119 ? 29.291 25.123 -14.688 1.00 70.94 119 ARG A C 1
ATOM 977 O O . ARG A 1 119 ? 29.388 23.907 -14.582 1.00 70.94 119 ARG A O 1
ATOM 984 N N . LYS A 1 120 ? 29.140 25.945 -13.648 1.00 68.06 120 LYS A N 1
ATOM 985 C CA . LYS A 1 120 ? 29.018 25.513 -12.251 1.00 68.06 120 LYS A CA 1
ATOM 986 C C . LYS A 1 120 ? 27.633 24.905 -12.010 1.00 68.06 120 LYS A C 1
ATOM 988 O O . LYS A 1 120 ? 26.642 25.623 -12.076 1.00 68.06 120 LYS A O 1
ATOM 993 N N . LEU A 1 121 ? 27.584 23.609 -11.735 1.00 65.19 121 LEU A N 1
ATOM 994 C CA . LEU A 1 121 ? 26.385 22.820 -11.463 1.00 65.19 121 LEU A CA 1
ATOM 995 C C . LEU A 1 121 ? 26.350 22.428 -9.991 1.00 65.19 121 LEU A C 1
ATOM 997 O O . LEU A 1 121 ? 27.358 22.007 -9.427 1.00 65.19 121 LEU A O 1
ATOM 1001 N N . THR A 1 122 ? 25.193 22.544 -9.354 1.00 70.69 122 THR A N 1
ATOM 1002 C CA . THR A 1 122 ? 25.007 22.070 -7.980 1.00 70.69 122 THR A CA 1
ATOM 1003 C C . THR A 1 122 ? 24.413 20.660 -7.962 1.00 70.69 122 THR A C 1
ATOM 1005 O O . THR A 1 122 ? 23.854 20.197 -8.956 1.00 70.69 122 THR A O 1
ATOM 1008 N N . VAL A 1 123 ? 24.508 19.952 -6.829 1.00 64.75 123 VAL A N 1
ATOM 1009 C CA . VAL A 1 123 ? 23.885 18.618 -6.666 1.00 64.75 123 VAL A CA 1
ATOM 1010 C C . VAL A 1 123 ? 22.386 18.620 -7.041 1.00 64.75 123 VAL A C 1
ATOM 1012 O O . VAL A 1 123 ? 21.973 17.723 -7.775 1.00 64.75 123 VAL A O 1
ATOM 1015 N N . PRO A 1 124 ? 21.562 19.609 -6.630 1.00 67.19 124 PRO A N 1
ATOM 1016 C CA . PRO A 1 124 ? 20.175 19.712 -7.092 1.00 67.19 124 PRO A CA 1
ATOM 1017 C C . PRO A 1 124 ? 20.017 19.841 -8.612 1.00 67.19 124 PRO A C 1
ATOM 1019 O O . PRO A 1 124 ? 19.097 19.246 -9.175 1.00 67.19 124 PRO A O 1
ATOM 1022 N N . ASP A 1 125 ? 20.908 20.578 -9.281 1.00 69.31 125 ASP A N 1
ATOM 1023 C CA . ASP A 1 125 ? 20.865 20.745 -10.738 1.00 69.31 125 ASP A CA 1
ATOM 1024 C C . ASP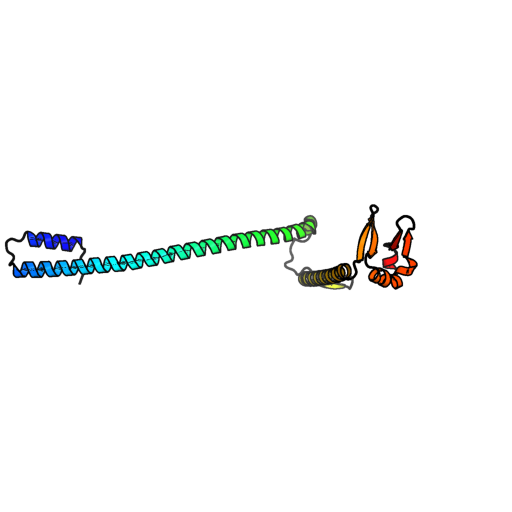 A 1 125 ? 21.149 19.418 -11.448 1.00 69.31 125 ASP A C 1
ATOM 1026 O O . ASP A 1 125 ? 20.413 19.039 -12.358 1.00 69.31 125 ASP A O 1
ATOM 1030 N N . LEU A 1 126 ? 22.141 18.662 -10.964 1.00 72.50 126 LEU A N 1
ATOM 1031 C CA . LEU A 1 126 ? 22.479 17.333 -11.484 1.00 72.50 126 LEU A CA 1
ATOM 1032 C C . LEU A 1 126 ? 21.339 16.325 -11.291 1.00 72.50 126 LEU A C 1
ATOM 1034 O O . LEU A 1 126 ? 21.055 15.530 -12.184 1.00 72.50 126 LEU A O 1
ATOM 1038 N N . ILE A 1 127 ? 20.648 16.365 -10.148 1.00 70.12 127 ILE A N 1
ATOM 1039 C CA . ILE A 1 127 ? 19.482 15.503 -9.895 1.00 70.12 127 ILE A CA 1
ATOM 1040 C C . ILE A 1 127 ? 18.339 15.852 -10.854 1.00 70.12 127 ILE A C 1
ATOM 1042 O O . ILE A 1 127 ? 17.692 14.956 -11.407 1.00 70.12 127 ILE A O 1
ATOM 1046 N N . LYS A 1 128 ? 18.090 17.147 -11.074 1.00 74.12 128 LYS A N 1
ATOM 1047 C CA . LYS A 1 128 ? 17.051 17.619 -11.994 1.00 74.12 128 LYS A CA 1
ATOM 1048 C C . LYS A 1 128 ? 17.354 17.215 -13.436 1.00 74.12 128 LYS A C 1
ATOM 1050 O O . LYS A 1 128 ? 16.460 16.730 -14.126 1.00 74.12 128 LYS A O 1
ATOM 1055 N N . GLU A 1 129 ? 18.600 17.375 -13.871 1.00 77.81 129 GLU A N 1
ATOM 1056 C CA . GLU A 1 129 ? 19.048 16.983 -15.207 1.00 77.81 129 GLU A CA 1
ATOM 1057 C C . GLU A 1 129 ? 18.979 15.466 -15.405 1.00 77.81 129 GLU A C 1
ATOM 1059 O O . GLU A 1 129 ? 18.414 15.005 -16.392 1.00 77.81 129 GLU A O 1
ATOM 1064 N N . ASN A 1 130 ? 19.421 14.673 -14.426 1.00 76.25 130 ASN A N 1
ATOM 1065 C CA . ASN A 1 130 ? 19.306 13.217 -14.493 1.00 76.25 130 ASN A CA 1
ATOM 1066 C C . ASN A 1 130 ? 17.837 12.757 -14.566 1.00 76.25 130 ASN A C 1
ATOM 1068 O O . ASN A 1 130 ? 17.488 11.881 -15.353 1.00 76.25 130 ASN A O 1
ATOM 1072 N N . THR A 1 131 ? 16.946 13.392 -13.798 1.00 72.31 131 THR A N 1
ATOM 1073 C CA . THR A 1 131 ? 15.502 13.099 -13.855 1.00 72.31 131 THR A CA 1
ATOM 1074 C C . THR A 1 131 ? 14.919 13.436 -15.231 1.00 72.31 131 THR A C 1
ATOM 1076 O O . THR A 1 131 ? 14.132 12.666 -15.778 1.00 72.31 131 THR A O 1
ATOM 1079 N N . HIS A 1 132 ? 15.326 14.564 -15.818 1.00 77.62 132 HIS A N 1
ATOM 1080 C CA . HIS A 1 132 ? 14.928 14.946 -17.171 1.00 77.62 132 HIS A CA 1
ATOM 1081 C C . HIS A 1 132 ? 15.398 13.919 -18.209 1.00 77.62 132 HIS A C 1
ATOM 1083 O O . HIS A 1 132 ? 14.588 13.435 -18.996 1.00 77.62 132 HIS A O 1
ATOM 1089 N N . LEU A 1 133 ? 16.674 13.526 -18.160 1.00 79.62 133 LEU A N 1
ATOM 1090 C CA . LEU A 1 133 ? 17.250 12.529 -19.064 1.00 79.62 133 LEU A CA 1
ATOM 1091 C C . LEU A 1 133 ? 16.566 11.163 -18.935 1.00 79.62 133 LEU A C 1
ATOM 1093 O O . LEU A 1 133 ? 16.284 10.521 -19.943 1.00 79.62 133 LEU A O 1
ATOM 1097 N N . MET A 1 134 ? 16.233 10.731 -17.717 1.00 72.88 134 MET A N 1
ATOM 1098 C CA . MET A 1 134 ? 15.490 9.485 -17.496 1.00 72.88 134 MET A CA 1
ATOM 1099 C C . MET A 1 134 ? 14.077 9.536 -18.087 1.00 72.88 134 MET A C 1
ATOM 1101 O O . MET A 1 134 ? 13.613 8.549 -18.665 1.00 72.88 134 MET A O 1
ATOM 1105 N N . ASN A 1 135 ? 13.402 10.682 -17.994 1.00 75.31 135 ASN A N 1
ATOM 1106 C CA . ASN A 1 135 ? 12.086 10.870 -18.602 1.00 75.31 135 ASN A CA 1
ATOM 1107 C C . ASN A 1 135 ? 12.165 10.878 -20.136 1.00 75.31 135 ASN A C 1
ATOM 1109 O O . ASN A 1 135 ? 11.339 10.244 -20.795 1.00 75.31 135 ASN A O 1
ATOM 1113 N N . GLU A 1 136 ? 13.171 11.540 -20.715 1.00 79.62 136 GLU A N 1
ATOM 1114 C CA . GLU A 1 136 ? 13.414 11.509 -22.161 1.00 79.62 136 GLU A CA 1
ATOM 1115 C C . GLU A 1 136 ? 13.741 10.100 -22.654 1.00 79.62 136 GLU A C 1
ATOM 1117 O O . GLU A 1 136 ? 13.173 9.657 -23.652 1.00 79.62 136 GLU A O 1
ATOM 1122 N N . LEU A 1 137 ? 14.589 9.368 -21.927 1.00 78.75 137 LEU A N 1
ATOM 1123 C CA . LEU A 1 137 ? 14.921 7.981 -22.236 1.00 78.75 137 LEU A CA 1
ATOM 1124 C C . LEU A 1 137 ? 13.676 7.092 -22.194 1.00 78.75 137 LEU A C 1
ATOM 1126 O O . LEU A 1 137 ? 13.457 6.304 -23.109 1.00 78.75 137 LEU A O 1
ATOM 1130 N N . THR A 1 138 ? 12.829 7.250 -21.176 1.00 76.62 138 THR A N 1
ATOM 1131 C CA . THR A 1 138 ? 11.573 6.494 -21.050 1.00 76.62 138 THR A CA 1
ATOM 1132 C C . THR A 1 138 ? 10.615 6.810 -22.202 1.00 76.62 138 THR A C 1
ATOM 1134 O O . THR A 1 138 ? 10.030 5.905 -22.792 1.00 76.62 138 THR A O 1
ATOM 1137 N N . SER A 1 139 ? 10.498 8.085 -22.584 1.00 78.38 139 SER A N 1
ATOM 1138 C CA . SER A 1 139 ? 9.700 8.516 -23.739 1.00 78.38 139 SER A CA 1
ATOM 1139 C C . SER A 1 139 ? 10.240 7.952 -25.058 1.00 78.38 139 SER A C 1
ATOM 1141 O O . SER A 1 139 ? 9.476 7.471 -25.897 1.00 78.38 139 SER A O 1
ATOM 1143 N N . ALA A 1 140 ? 11.563 7.960 -25.242 1.00 75.25 140 ALA A N 1
ATOM 1144 C CA . ALA A 1 140 ? 12.222 7.393 -26.413 1.00 75.25 140 ALA A CA 1
ATOM 1145 C C . ALA A 1 140 ? 12.046 5.869 -26.491 1.00 75.25 140 ALA A C 1
ATOM 1147 O O . ALA A 1 140 ? 11.751 5.351 -27.567 1.00 75.25 140 ALA A O 1
ATOM 1148 N N . LEU A 1 141 ? 12.157 5.164 -25.360 1.00 77.88 141 LEU A N 1
ATOM 1149 C CA . LEU A 1 141 ? 11.886 3.729 -25.265 1.00 77.88 141 LEU A CA 1
ATOM 1150 C C . LEU A 1 141 ? 10.432 3.416 -25.620 1.00 77.88 141 LEU A C 1
ATOM 1152 O O . LEU A 1 141 ? 10.198 2.556 -26.460 1.00 77.88 141 LEU A O 1
ATOM 1156 N N . GLY A 1 142 ? 9.468 4.174 -25.092 1.00 75.12 142 GLY A N 1
ATOM 1157 C CA . GLY A 1 142 ? 8.054 3.996 -25.435 1.00 75.12 142 GLY A CA 1
ATOM 1158 C C . GLY A 1 142 ? 7.765 4.204 -26.926 1.00 75.12 142 GLY A C 1
ATOM 1159 O O . GLY A 1 142 ? 7.041 3.419 -27.535 1.00 75.12 142 GLY A O 1
ATOM 1160 N N . LYS A 1 143 ? 8.377 5.217 -27.557 1.00 75.62 143 LYS A N 1
ATOM 1161 C CA . LYS A 1 143 ? 8.283 5.416 -29.017 1.00 75.62 143 LYS A CA 1
ATOM 1162 C C . LYS A 1 143 ? 8.903 4.255 -29.790 1.00 75.62 143 LYS A C 1
ATOM 1164 O O . LYS A 1 143 ? 8.352 3.838 -30.806 1.00 75.62 143 LYS A O 1
ATOM 1169 N N . LEU A 1 144 ? 10.042 3.745 -29.327 1.00 77.38 144 LEU A N 1
ATOM 1170 C CA . LEU A 1 144 ? 10.712 2.611 -29.949 1.00 77.38 144 LEU A CA 1
ATOM 1171 C C . LEU A 1 144 ? 9.855 1.346 -29.845 1.00 77.38 144 LEU A C 1
ATOM 1173 O O . LEU A 1 144 ? 9.692 0.653 -30.843 1.00 77.38 144 LEU A O 1
ATOM 1177 N N . ASP A 1 145 ? 9.275 1.069 -28.682 1.00 77.75 145 ASP A N 1
ATOM 1178 C CA . ASP A 1 145 ? 8.414 -0.096 -28.477 1.00 77.75 145 ASP A CA 1
ATOM 1179 C C . ASP A 1 145 ? 7.137 -0.002 -29.316 1.00 77.75 145 ASP A C 1
ATOM 1181 O O . ASP A 1 145 ? 6.786 -0.965 -29.995 1.00 77.75 145 ASP A O 1
ATOM 1185 N N . TYR A 1 146 ? 6.539 1.189 -29.421 1.00 74.81 146 TYR A N 1
ATOM 1186 C CA . TYR A 1 146 ? 5.439 1.438 -30.353 1.00 74.81 146 TYR A CA 1
ATOM 1187 C C . TYR A 1 146 ? 5.824 1.127 -31.809 1.00 74.81 146 TYR A C 1
ATOM 1189 O O . TYR A 1 146 ? 5.056 0.490 -32.531 1.00 74.81 146 TYR A O 1
ATOM 1197 N N . ILE A 1 147 ? 7.017 1.535 -32.257 1.00 69.44 147 ILE A N 1
ATOM 1198 C CA . ILE A 1 147 ? 7.515 1.229 -33.608 1.00 69.44 147 ILE A CA 1
ATOM 1199 C C . ILE A 1 147 ? 7.733 -0.282 -33.777 1.00 69.44 147 ILE A C 1
ATOM 1201 O O . ILE A 1 147 ? 7.321 -0.835 -34.798 1.00 69.44 147 ILE A O 1
ATOM 1205 N N . LYS A 1 148 ? 8.327 -0.963 -32.787 1.00 73.00 148 LYS A N 1
ATOM 1206 C CA . LYS A 1 148 ? 8.533 -2.420 -32.821 1.00 73.00 148 LYS A CA 1
ATOM 1207 C C . LYS A 1 148 ? 7.209 -3.171 -32.946 1.00 73.00 148 LYS A C 1
ATOM 1209 O O . LYS A 1 148 ? 7.106 -4.069 -33.774 1.00 73.00 148 LYS A O 1
ATOM 1214 N N . GLU A 1 149 ? 6.189 -2.792 -32.178 1.00 75.00 149 GLU A N 1
ATOM 1215 C CA . GLU A 1 149 ? 4.867 -3.432 -32.215 1.00 75.00 149 GLU A CA 1
ATOM 1216 C C . GLU A 1 149 ? 4.094 -3.119 -33.503 1.00 75.00 149 GLU A C 1
ATOM 1218 O O . GLU A 1 149 ? 3.524 -4.014 -34.137 1.00 75.00 149 GLU A O 1
ATOM 1223 N N . THR A 1 150 ? 4.101 -1.851 -33.922 1.00 69.94 150 THR A N 1
ATOM 1224 C CA . THR A 1 150 ? 3.351 -1.379 -35.097 1.00 69.94 150 THR A CA 1
ATOM 1225 C C . THR A 1 150 ? 3.929 -1.937 -36.391 1.00 69.94 150 THR A C 1
ATOM 1227 O O . THR A 1 150 ? 3.185 -2.334 -37.289 1.00 69.94 150 THR A O 1
ATOM 1230 N N . TYR A 1 151 ? 5.255 -2.007 -36.492 1.00 66.12 151 TYR A N 1
ATOM 1231 C CA . TYR A 1 151 ? 5.941 -2.419 -37.712 1.00 66.12 151 TYR A CA 1
ATOM 1232 C C . TYR A 1 151 ? 6.528 -3.836 -37.624 1.00 66.12 151 TYR A C 1
ATOM 1234 O O . TYR A 1 151 ? 6.998 -4.353 -38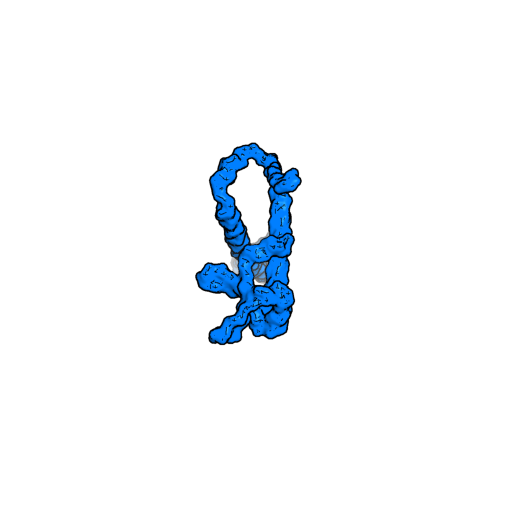.633 1.00 66.12 151 TYR A O 1
ATOM 1242 N N . GLY A 1 152 ? 6.458 -4.522 -36.482 1.00 67.44 152 GLY A N 1
ATOM 1243 C CA . GLY A 1 152 ? 7.022 -5.871 -36.335 1.00 67.44 152 GLY A CA 1
ATOM 1244 C C . GLY A 1 152 ? 8.525 -5.906 -36.622 1.00 67.44 152 GLY A C 1
ATOM 1245 O O . GLY A 1 152 ? 8.998 -6.827 -37.290 1.00 67.44 152 GLY A O 1
ATOM 1246 N N . VAL A 1 153 ? 9.242 -4.856 -36.205 1.00 69.50 153 VAL A N 1
ATOM 1247 C CA . VAL A 1 153 ? 10.696 -4.728 -36.355 1.00 69.50 153 VAL A CA 1
ATOM 1248 C C . VAL A 1 153 ? 11.348 -5.062 -35.020 1.00 69.50 153 VAL A C 1
ATOM 1250 O O . VAL A 1 153 ? 11.021 -4.456 -34.004 1.00 69.50 153 VAL A O 1
ATOM 1253 N N . TYR A 1 154 ? 12.289 -5.996 -35.019 1.00 73.69 154 TYR A N 1
ATOM 1254 C CA . TYR A 1 154 ? 12.976 -6.488 -33.831 1.00 73.69 154 TYR A CA 1
ATOM 1255 C C . TYR A 1 154 ? 14.487 -6.434 -34.034 1.00 73.69 154 TYR A C 1
ATOM 1257 O O . TYR A 1 154 ? 14.984 -6.566 -35.153 1.00 73.69 154 TYR A O 1
ATOM 1265 N N . VAL A 1 155 ? 15.219 -6.243 -32.939 1.00 71.12 155 VAL A N 1
ATOM 1266 C CA . VAL A 1 155 ? 16.676 -6.389 -32.917 1.00 71.12 155 VAL A CA 1
ATOM 1267 C C . VAL A 1 155 ? 16.968 -7.780 -32.377 1.00 71.12 155 VAL A C 1
ATOM 1269 O O . VAL A 1 155 ? 16.617 -8.086 -31.238 1.00 71.12 155 VAL A O 1
ATOM 1272 N N . GLU A 1 156 ? 17.576 -8.624 -33.197 1.00 72.81 156 GLU A N 1
ATOM 1273 C CA . GLU A 1 156 ? 18.071 -9.934 -32.793 1.00 72.81 156 GLU A CA 1
ATOM 1274 C C . GLU A 1 156 ? 19.593 -9.851 -32.625 1.00 72.81 156 GLU A C 1
ATOM 1276 O O . GLU A 1 156 ? 20.283 -9.165 -33.378 1.00 72.81 156 GLU A O 1
ATOM 1281 N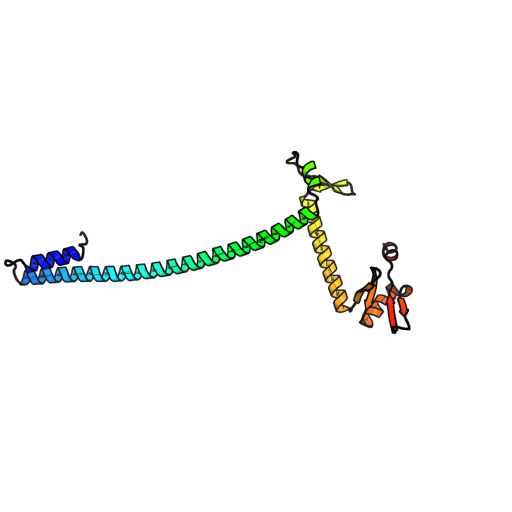 N . THR A 1 157 ? 20.112 -10.549 -31.620 1.00 72.88 157 THR A N 1
ATOM 1282 C CA . THR A 1 157 ? 21.552 -10.651 -31.368 1.00 72.88 157 THR A CA 1
ATOM 1283 C C . THR A 1 157 ? 22.008 -12.041 -31.781 1.00 72.88 157 THR A C 1
ATOM 1285 O O . THR A 1 157 ? 21.479 -13.034 -31.275 1.00 72.88 157 THR A O 1
ATOM 1288 N N . ASP A 1 158 ? 22.978 -12.131 -32.688 1.00 69.00 158 ASP A N 1
ATOM 1289 C CA . ASP A 1 158 ? 23.602 -13.407 -33.028 1.00 69.00 158 ASP A CA 1
ATOM 1290 C C . ASP A 1 158 ? 24.501 -13.891 -31.876 1.00 69.00 158 ASP A C 1
ATOM 1292 O O . ASP A 1 158 ? 24.920 -13.131 -31.001 1.00 69.00 158 ASP A O 1
ATOM 1296 N N . LYS A 1 159 ? 24.851 -15.178 -31.883 1.00 69.69 159 LYS A N 1
ATOM 1297 C CA . LYS A 1 159 ? 25.719 -15.824 -30.885 1.00 69.69 159 LYS A CA 1
ATOM 1298 C C . LYS A 1 159 ? 27.102 -15.172 -30.765 1.00 69.69 159 LYS A C 1
ATOM 1300 O O . LYS A 1 159 ? 27.765 -15.358 -29.749 1.00 69.69 159 LYS A O 1
ATOM 1305 N N . ASN A 1 160 ? 27.510 -14.403 -31.773 1.00 67.81 160 ASN A N 1
ATOM 1306 C CA . ASN A 1 160 ? 28.774 -13.671 -31.819 1.00 67.81 160 ASN A CA 1
ATOM 1307 C C . ASN A 1 160 ? 28.681 -12.247 -31.233 1.00 67.81 160 ASN A C 1
ATOM 1309 O O . ASN A 1 160 ? 29.693 -11.556 -31.164 1.00 67.81 160 ASN A O 1
ATOM 1313 N N . GLY A 1 161 ? 27.495 -11.811 -30.793 1.00 69.81 161 GLY A N 1
ATOM 1314 C CA . GLY A 1 161 ? 27.264 -10.472 -30.241 1.00 69.81 161 GLY A CA 1
ATOM 1315 C C . GLY A 1 161 ? 26.941 -9.396 -31.281 1.00 69.81 161 GLY A C 1
ATOM 1316 O O . GLY A 1 161 ? 26.730 -8.245 -30.901 1.00 69.81 161 GLY A O 1
ATOM 1317 N N . ASP A 1 162 ? 26.871 -9.760 -32.562 1.00 68.00 162 ASP A N 1
ATOM 1318 C CA . ASP A 1 162 ? 26.420 -8.873 -33.634 1.00 68.00 162 ASP A CA 1
ATOM 1319 C C . ASP A 1 162 ? 24.897 -8.691 -33.574 1.00 68.00 162 ASP A C 1
ATOM 1321 O O . ASP A 1 162 ? 24.163 -9.625 -33.244 1.00 68.00 162 ASP A O 1
ATOM 1325 N N . TRP A 1 163 ? 24.415 -7.488 -33.891 1.00 66.25 163 TRP A N 1
ATOM 1326 C CA . TRP A 1 163 ? 22.988 -7.161 -33.889 1.00 66.25 163 TRP A CA 1
ATOM 1327 C C . TRP A 1 163 ? 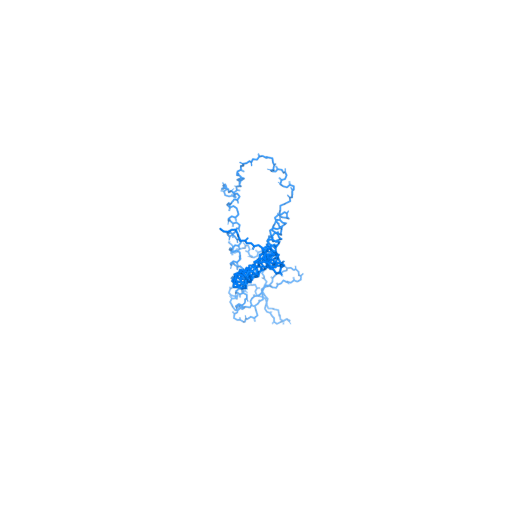22.469 -7.023 -35.316 1.00 66.25 163 TRP A C 1
ATOM 1329 O O . TRP A 1 163 ? 23.040 -6.283 -36.120 1.00 66.25 163 TRP A O 1
ATOM 1339 N N . HIS A 1 164 ? 21.353 -7.676 -35.622 1.00 65.50 164 HIS A N 1
ATOM 1340 C CA . HIS A 1 164 ? 20.651 -7.518 -36.893 1.00 65.50 164 HIS A CA 1
ATOM 1341 C C . HIS A 1 164 ? 19.203 -7.096 -36.673 1.00 65.50 164 HIS A C 1
ATOM 1343 O O . HIS A 1 164 ? 18.546 -7.475 -35.702 1.00 65.50 164 HIS A O 1
ATOM 1349 N N . LEU A 1 165 ? 18.703 -6.280 -37.599 1.00 67.38 165 LEU A N 1
ATOM 1350 C CA . LEU A 1 165 ? 17.300 -5.888 -37.638 1.00 67.38 165 LEU A CA 1
ATOM 1351 C C . LEU A 1 165 ? 16.515 -6.929 -38.427 1.00 67.38 165 LEU A C 1
ATOM 1353 O O . LEU A 1 165 ? 16.849 -7.242 -39.572 1.00 67.38 165 LEU A O 1
ATOM 1357 N N . LYS A 1 166 ? 15.442 -7.425 -37.823 1.00 68.19 166 LYS A N 1
ATOM 1358 C CA . LYS A 1 166 ? 14.485 -8.328 -38.449 1.00 68.19 166 LYS A CA 1
ATOM 1359 C C . LYS A 1 166 ? 13.137 -7.635 -38.541 1.00 68.19 166 LYS A C 1
ATOM 1361 O O . LYS A 1 166 ? 12.657 -7.102 -37.548 1.00 68.19 166 LYS A O 1
ATOM 1366 N N . ALA A 1 167 ? 12.537 -7.641 -39.723 1.00 66.81 167 ALA A N 1
ATOM 1367 C CA . ALA A 1 167 ? 11.205 -7.102 -39.954 1.00 66.81 167 ALA A CA 1
ATOM 1368 C C . ALA A 1 167 ? 10.315 -8.220 -40.499 1.00 66.81 167 ALA A C 1
ATOM 1370 O O . ALA A 1 167 ? 10.519 -8.677 -41.623 1.00 66.81 167 ALA A O 1
ATOM 1371 N N . ASP A 1 168 ? 9.339 -8.660 -39.706 1.00 65.12 168 ASP A N 1
ATOM 1372 C CA . ASP A 1 168 ? 8.474 -9.790 -40.076 1.00 65.12 168 ASP A CA 1
ATOM 1373 C C . ASP A 1 168 ? 7.298 -9.362 -40.974 1.00 65.12 168 ASP A C 1
ATOM 1375 O O . ASP A 1 168 ? 6.661 -10.193 -41.624 1.00 65.12 168 ASP A O 1
ATOM 1379 N N . ARG A 1 169 ? 7.008 -8.055 -41.041 1.00 68.69 169 ARG A N 1
ATOM 1380 C CA . ARG A 1 169 ? 5.954 -7.478 -41.891 1.00 68.69 169 ARG A CA 1
ATOM 1381 C C . ARG A 1 169 ? 6.546 -6.940 -43.197 1.00 68.69 169 ARG A C 1
ATOM 1383 O O . ARG A 1 169 ? 7.510 -6.176 -43.175 1.00 68.69 169 ARG A O 1
ATOM 1390 N N . VAL A 1 170 ? 5.929 -7.297 -44.326 1.00 57.44 170 VAL A N 1
ATOM 1391 C CA . VAL A 1 170 ? 6.388 -6.934 -45.684 1.00 57.44 170 VAL A CA 1
ATOM 1392 C C . VAL A 1 170 ? 6.479 -5.416 -45.868 1.00 57.44 170 VAL A C 1
ATOM 1394 O O . VAL A 1 170 ? 7.504 -4.918 -46.328 1.00 57.44 170 VAL A O 1
ATOM 1397 N N . ASP A 1 171 ? 5.464 -4.672 -45.426 1.00 58.41 171 ASP A N 1
ATOM 1398 C CA . ASP A 1 171 ? 5.435 -3.207 -45.545 1.00 58.41 171 ASP A CA 1
ATOM 1399 C C . ASP A 1 171 ? 6.538 -2.536 -44.712 1.00 58.41 171 ASP A C 1
ATOM 1401 O O . ASP A 1 171 ? 7.140 -1.548 -45.127 1.00 58.41 171 ASP A O 1
ATOM 1405 N N . SER A 1 172 ? 6.883 -3.115 -43.565 1.00 56.22 172 SER A N 1
ATOM 1406 C CA . SER A 1 172 ? 7.942 -2.613 -42.689 1.00 56.22 172 SER A CA 1
ATOM 1407 C C . SER A 1 172 ? 9.340 -2.877 -43.235 1.00 56.22 172 SER A C 1
ATOM 1409 O O . SER A 1 172 ? 10.222 -2.030 -43.107 1.00 56.22 172 SER A O 1
ATOM 1411 N N . ALA A 1 173 ? 9.548 -4.025 -43.886 1.00 59.72 173 ALA A N 1
ATOM 1412 C CA . ALA A 1 173 ? 10.787 -4.301 -44.608 1.00 59.72 173 ALA A CA 1
ATOM 1413 C C . ALA A 1 173 ? 10.978 -3.321 -45.783 1.00 59.72 173 ALA A C 1
ATOM 1415 O O . ALA A 1 173 ? 12.095 -2.873 -46.041 1.00 59.72 173 ALA A O 1
ATOM 1416 N N . LEU A 1 174 ? 9.883 -2.930 -46.449 1.00 63.31 174 LEU A N 1
ATOM 1417 C CA . LEU A 1 174 ? 9.892 -1.928 -47.517 1.00 63.31 174 LEU A CA 1
ATOM 1418 C C . LEU A 1 174 ? 10.191 -0.508 -47.005 1.00 63.31 174 LEU A C 1
ATOM 1420 O O . LEU A 1 174 ? 10.867 0.243 -47.703 1.00 63.31 174 LEU A O 1
ATOM 1424 N N . LEU A 1 175 ? 9.761 -0.148 -45.790 1.00 65.44 175 LEU A N 1
ATOM 1425 C CA . LEU A 1 175 ? 10.082 1.148 -45.166 1.00 65.44 175 LEU A CA 1
ATOM 1426 C C . LEU A 1 175 ? 11.566 1.299 -44.801 1.00 65.44 175 LEU A C 1
ATOM 1428 O O . LEU A 1 175 ? 12.096 2.408 -44.818 1.00 65.44 175 LEU A O 1
ATOM 1432 N N . LEU A 1 176 ? 12.250 0.197 -44.488 1.00 64.38 176 LEU A N 1
ATOM 1433 C CA . LEU A 1 176 ? 13.689 0.193 -44.199 1.00 64.38 176 LEU A CA 1
ATOM 1434 C C . LEU A 1 176 ? 14.542 0.231 -45.480 1.00 64.38 176 LEU A C 1
ATOM 1436 O O . LEU A 1 176 ? 15.706 0.634 -45.447 1.00 64.38 176 LEU A O 1
ATOM 1440 N N . LEU A 1 177 ? 13.962 -0.146 -46.621 1.00 66.31 177 LEU A N 1
ATOM 1441 C CA . LEU A 1 177 ? 14.661 -0.301 -47.894 1.00 66.31 177 LEU A CA 1
ATOM 1442 C C . LEU A 1 177 ? 15.372 0.974 -48.395 1.00 66.31 177 LEU A C 1
ATOM 1444 O O . LEU A 1 177 ? 16.503 0.842 -48.853 1.00 66.31 177 LEU A O 1
ATOM 1448 N N . PRO A 1 178 ? 14.809 2.198 -48.304 1.00 69.56 178 PRO A N 1
ATOM 1449 C CA . PRO A 1 178 ? 15.494 3.411 -48.761 1.00 69.56 178 PRO A CA 1
ATOM 1450 C C . PRO A 1 178 ? 16.742 3.759 -47.942 1.00 69.56 178 PRO A C 1
ATOM 1452 O O . PRO A 1 178 ? 17.676 4.346 -48.479 1.00 69.56 178 PRO A O 1
ATOM 1455 N N . HIS A 1 179 ? 16.758 3.405 -46.655 1.00 66.38 179 HIS A N 1
ATOM 1456 C CA . HIS A 1 179 ? 17.835 3.759 -45.726 1.00 66.38 179 HIS A CA 1
ATOM 1457 C C . HIS A 1 179 ? 18.917 2.685 -45.627 1.00 66.38 179 HIS A C 1
ATOM 1459 O O . HIS A 1 179 ? 20.071 3.003 -45.364 1.00 66.38 179 HIS A O 1
ATOM 1465 N N . TYR A 1 180 ? 18.548 1.424 -45.851 1.00 65.94 180 TYR A N 1
ATOM 1466 C CA . TYR A 1 180 ? 19.439 0.279 -45.674 1.00 65.94 180 TYR A CA 1
ATOM 1467 C C . TYR A 1 180 ? 19.671 -0.505 -46.966 1.00 65.94 180 TYR A C 1
ATOM 1469 O O . TYR A 1 180 ? 20.189 -1.616 -46.907 1.00 65.94 180 TYR A O 1
ATOM 1477 N N . LYS A 1 181 ? 19.322 0.061 -48.132 1.00 66.62 181 LYS A N 1
ATOM 1478 C CA . LYS A 1 181 ? 19.466 -0.575 -49.453 1.00 66.62 181 LYS A CA 1
ATOM 1479 C C . LYS A 1 181 ? 20.831 -1.229 -49.655 1.00 66.62 181 LYS A C 1
ATOM 1481 O O . LYS A 1 181 ? 20.903 -2.359 -50.125 1.00 66.62 181 LYS A O 1
ATOM 1486 N N . ASP A 1 182 ? 21.882 -0.521 -49.258 1.00 68.00 182 ASP A N 1
ATOM 1487 C CA . ASP A 1 182 ? 23.272 -0.930 -49.469 1.00 68.00 182 ASP A CA 1
ATOM 1488 C C . ASP A 1 182 ? 23.756 -1.960 -48.431 1.00 68.00 182 ASP A C 1
ATOM 1490 O O . ASP A 1 182 ? 24.790 -2.596 -48.618 1.00 68.00 182 ASP A O 1
ATOM 1494 N N . CYS A 1 183 ? 22.986 -2.167 -47.358 1.00 65.38 183 CYS A N 1
ATOM 1495 C CA . CYS A 1 183 ? 23.281 -3.099 -46.267 1.00 65.38 183 CYS A CA 1
ATOM 1496 C C . CYS A 1 183 ? 22.394 -4.357 -46.290 1.00 65.38 183 CYS A C 1
ATOM 1498 O O . CYS A 1 183 ? 22.507 -5.209 -45.403 1.00 65.38 183 CYS A O 1
ATOM 1500 N N . ILE A 1 184 ? 21.491 -4.468 -47.270 1.00 67.50 184 ILE A N 1
ATOM 1501 C CA . ILE A 1 184 ? 20.591 -5.608 -47.449 1.00 67.50 184 ILE A CA 1
ATOM 1502 C C . ILE A 1 184 ? 21.314 -6.699 -48.245 1.00 67.50 184 ILE A C 1
ATOM 1504 O O . ILE A 1 184 ? 21.687 -6.503 -49.400 1.00 67.50 184 ILE A O 1
ATOM 1508 N N . ASN A 1 185 ? 21.453 -7.885 -47.649 1.00 67.25 185 ASN A N 1
ATOM 1509 C CA . ASN A 1 185 ? 21.973 -9.070 -48.324 1.00 67.25 185 ASN A CA 1
ATOM 1510 C C . ASN A 1 185 ? 20.929 -10.198 -48.308 1.00 67.25 185 ASN A C 1
ATOM 1512 O O . ASN A 1 185 ? 20.294 -10.463 -47.284 1.00 67.25 185 ASN A O 1
ATOM 1516 N N . TYR A 1 186 ? 20.735 -10.867 -49.444 1.00 67.88 186 TYR A N 1
ATOM 1517 C CA . TYR A 1 186 ? 19.832 -12.011 -49.545 1.00 67.88 186 TYR A CA 1
ATOM 1518 C C . TYR A 1 186 ? 20.600 -13.299 -49.284 1.00 67.88 186 TYR A C 1
ATOM 1520 O O . TYR A 1 186 ? 21.548 -13.613 -50.002 1.00 67.88 186 TYR A O 1
ATOM 1528 N N . ASN A 1 187 ? 20.171 -14.086 -48.297 1.00 69.69 187 ASN A N 1
ATOM 1529 C CA . ASN A 1 187 ? 20.728 -15.415 -48.077 1.00 69.69 187 ASN A CA 1
ATOM 1530 C C . ASN A 1 187 ? 19.829 -16.475 -48.751 1.00 69.69 187 ASN A C 1
ATOM 1532 O O . ASN A 1 187 ? 18.735 -16.761 -48.243 1.00 69.69 187 ASN A O 1
ATOM 1536 N N . PRO A 1 188 ? 20.286 -17.110 -49.853 1.00 63.62 188 PRO A N 1
ATOM 1537 C CA . PRO A 1 188 ? 19.458 -18.018 -50.649 1.00 63.62 188 PRO A CA 1
ATOM 1538 C C . PRO A 1 188 ? 19.116 -19.324 -49.930 1.00 63.62 188 PRO A C 1
ATOM 1540 O O . PRO A 1 188 ? 18.064 -19.908 -50.175 1.00 63.62 188 PRO A O 1
ATOM 1543 N N . GLN A 1 189 ? 19.988 -19.790 -49.031 1.00 71.88 189 GLN A N 1
ATOM 1544 C CA . GLN A 1 189 ? 19.816 -21.073 -48.341 1.00 71.88 189 GLN A CA 1
ATOM 1545 C C . GLN A 1 189 ? 18.689 -21.018 -47.311 1.00 71.88 189 GLN A C 1
ATOM 1547 O O . GLN A 1 189 ? 17.944 -21.978 -47.137 1.00 71.88 189 GLN A O 1
ATOM 1552 N N . LYS A 1 190 ? 18.557 -19.875 -46.639 1.00 69.38 190 LYS A N 1
ATOM 1553 C CA . LYS A 1 190 ? 17.558 -19.640 -45.593 1.00 69.38 190 LYS A CA 1
ATOM 1554 C C . LYS A 1 190 ? 16.328 -18.867 -46.100 1.00 69.38 190 LYS A C 1
ATOM 1556 O O . LYS A 1 190 ? 15.394 -18.666 -45.335 1.00 69.38 190 LYS A O 1
ATOM 1561 N N . LYS A 1 191 ? 16.317 -18.459 -47.381 1.00 65.00 191 LYS A N 1
ATOM 1562 C CA . LYS A 1 191 ? 15.245 -17.685 -48.043 1.00 65.00 191 LYS A CA 1
ATOM 1563 C C . LYS A 1 191 ? 14.824 -16.424 -47.273 1.00 65.00 191 LYS A C 1
ATOM 1565 O O . LYS A 1 191 ? 13.643 -16.107 -47.187 1.00 65.00 191 LYS A O 1
ATOM 1570 N N . HIS A 1 192 ? 15.791 -15.698 -46.726 1.00 54.56 192 HIS A N 1
ATOM 1571 C CA . HIS A 1 192 ? 15.557 -14.520 -45.885 1.00 54.56 192 HIS A CA 1
ATOM 1572 C C . HIS A 1 192 ? 16.485 -13.366 -46.274 1.00 54.56 192 HIS A C 1
ATOM 1574 O O . HIS A 1 192 ? 17.610 -13.586 -46.732 1.00 54.56 192 HIS A O 1
ATOM 1580 N N . TRP A 1 193 ? 15.984 -12.143 -46.115 1.00 61.44 193 TRP A N 1
ATOM 1581 C CA . TRP A 1 193 ? 16.741 -10.907 -46.293 1.00 61.44 193 TRP A CA 1
ATOM 1582 C C . TRP A 1 193 ? 17.330 -10.497 -44.949 1.00 61.44 193 TRP A C 1
ATOM 1584 O O . TRP A 1 193 ? 16.624 -10.499 -43.943 1.00 61.44 193 TRP A O 1
ATOM 1594 N N . THR A 1 194 ? 18.618 -10.170 -44.918 1.00 60.56 194 THR A N 1
ATOM 1595 C CA . THR A 1 194 ? 19.317 -9.794 -43.685 1.00 60.56 194 THR A CA 1
ATOM 1596 C C . THR A 1 194 ? 19.920 -8.407 -43.851 1.00 60.56 194 THR A C 1
ATOM 1598 O O . THR A 1 194 ? 20.543 -8.123 -44.874 1.00 60.56 194 THR A O 1
ATOM 1601 N N . ILE A 1 195 ? 19.729 -7.546 -42.850 1.00 62.12 195 ILE A N 1
ATOM 1602 C CA . ILE A 1 195 ? 20.346 -6.218 -42.791 1.00 62.12 195 ILE A CA 1
ATOM 1603 C C . ILE A 1 195 ? 21.478 -6.285 -41.774 1.00 62.12 195 ILE A C 1
ATOM 1605 O O . ILE A 1 195 ? 21.229 -6.533 -40.592 1.00 62.12 195 ILE A O 1
ATOM 1609 N N . TYR A 1 196 ? 22.711 -6.069 -42.231 1.00 60.56 196 TYR A N 1
ATOM 1610 C CA . TYR A 1 196 ? 23.877 -6.007 -41.354 1.00 60.56 196 TYR A CA 1
ATOM 1611 C C . TYR A 1 196 ? 24.234 -4.547 -41.083 1.00 60.56 196 TYR A C 1
ATOM 1613 O O . TYR A 1 196 ? 24.537 -3.800 -42.011 1.00 60.56 196 TYR A O 1
ATOM 1621 N N . ILE A 1 197 ? 24.192 -4.132 -39.817 1.00 57.53 197 ILE A N 1
ATOM 1622 C CA . ILE A 1 197 ? 24.588 -2.782 -39.407 1.00 57.53 197 ILE A CA 1
ATOM 1623 C C . ILE A 1 197 ? 25.795 -2.928 -38.494 1.00 57.53 197 ILE A C 1
ATOM 1625 O O . ILE A 1 197 ? 25.682 -3.420 -37.373 1.00 57.53 197 ILE A O 1
ATOM 1629 N N . SER A 1 198 ? 26.965 -2.506 -38.975 1.00 50.00 198 SER A N 1
ATOM 1630 C CA . SER A 1 198 ? 28.166 -2.499 -38.150 1.00 50.00 198 SER A CA 1
ATOM 1631 C C . SER A 1 198 ? 28.162 -1.291 -37.207 1.00 50.00 198 SER A C 1
ATOM 1633 O O . SER A 1 198 ? 27.736 -0.192 -37.566 1.00 50.00 198 SER A O 1
ATOM 1635 N N . LYS A 1 199 ? 28.710 -1.466 -36.000 1.00 45.31 199 LYS A N 1
ATOM 1636 C CA . LYS A 1 199 ? 28.861 -0.404 -34.984 1.00 45.31 199 LYS A CA 1
ATOM 1637 C C . LYS A 1 199 ? 29.673 0.810 -35.481 1.00 45.31 199 LYS A C 1
ATOM 1639 O O . LYS A 1 199 ? 29.620 1.883 -34.883 1.00 45.31 199 LYS A O 1
ATOM 1644 N N . ILE A 1 200 ? 30.441 0.644 -36.560 1.00 47.22 200 ILE A N 1
ATOM 1645 C CA . ILE A 1 200 ? 31.288 1.685 -37.157 1.00 47.22 200 ILE A CA 1
ATOM 1646 C C . ILE A 1 200 ? 30.460 2.604 -38.071 1.00 47.22 200 ILE A C 1
ATOM 1648 O O . ILE A 1 200 ? 30.720 3.807 -38.123 1.00 47.22 200 ILE A O 1
ATOM 1652 N N . ASP A 1 201 ? 29.422 2.085 -38.728 1.00 45.94 201 ASP A N 1
ATOM 1653 C CA . ASP A 1 201 ? 28.619 2.858 -39.686 1.00 45.94 201 ASP A CA 1
ATOM 1654 C C . ASP A 1 201 ? 27.659 3.840 -38.997 1.00 45.94 201 ASP A C 1
ATOM 1656 O O . ASP A 1 201 ? 27.383 4.917 -39.524 1.00 45.94 201 ASP A O 1
ATOM 1660 N N . THR A 1 202 ? 27.246 3.555 -37.756 1.00 47.31 202 THR A N 1
ATOM 1661 C CA . THR A 1 202 ? 26.431 4.473 -36.938 1.00 47.31 202 THR A CA 1
ATOM 1662 C C . THR A 1 202 ? 27.153 5.764 -36.534 1.00 47.31 202 THR A C 1
ATOM 1664 O O . THR A 1 202 ? 26.497 6.735 -36.170 1.00 47.31 202 THR A O 1
ATOM 1667 N N . LEU A 1 203 ? 28.489 5.807 -36.602 1.00 41.91 203 LEU A N 1
ATOM 1668 C CA . LEU A 1 203 ? 29.281 7.002 -36.278 1.00 41.91 203 LEU A CA 1
ATOM 1669 C C . LEU A 1 203 ? 29.523 7.920 -37.487 1.00 41.91 203 LEU A C 1
ATOM 1671 O O . LEU A 1 203 ? 29.877 9.078 -37.292 1.00 41.91 203 LEU A O 1
ATOM 1675 N N . LYS A 1 204 ? 29.328 7.436 -38.722 1.00 39.66 204 LYS A N 1
ATOM 1676 C CA . LYS A 1 204 ? 29.571 8.223 -39.947 1.00 39.66 204 LYS A CA 1
ATOM 1677 C C . LYS A 1 204 ? 28.410 9.132 -40.356 1.00 39.66 204 LYS A C 1
ATOM 1679 O O . LYS A 1 204 ? 28.623 10.039 -41.151 1.00 39.66 204 LYS A O 1
ATOM 1684 N N . HIS A 1 205 ? 27.207 8.902 -39.833 1.00 39.41 205 HIS A N 1
ATOM 1685 C CA . HIS A 1 205 ? 26.002 9.666 -40.179 1.00 39.41 205 HIS A CA 1
ATOM 1686 C C . HIS A 1 205 ? 25.588 10.695 -39.112 1.00 39.41 205 HIS A C 1
ATOM 1688 O O . HIS A 1 205 ? 24.406 11.018 -39.002 1.00 39.41 205 HIS A O 1
ATOM 1694 N N . LYS A 1 206 ? 26.544 11.206 -38.328 1.00 35.38 206 LYS A N 1
ATOM 1695 C CA . LYS A 1 206 ? 26.310 12.301 -37.379 1.00 35.38 206 LYS A CA 1
ATOM 1696 C C . LYS A 1 206 ? 26.818 13.630 -37.921 1.00 35.38 206 LYS A C 1
ATOM 1698 O O . LYS A 1 206 ? 27.909 13.621 -38.531 1.00 35.38 206 LYS A O 1
#

pLDDT: mean 70.72, std 14.45, range [34.16, 91.56]

Foldseek 3Di:
DDLDDLVVLVVVLVVLVVDPPDDPVRNVVSVVVSVVSVVVVVVVVVVVVVVVVVVVVVVVVVVVVVVVVVVVVVVVVVVVVVVVVVVVVVVCVVDPPVVVVVPPDDDPDFDWDQDPVRDTDTPVRVVVVVVVVVVVVVVVVVVVVVCCVVFVWDWDADPVRFIWIDTPDPVSVVVCCVVQVVQWDADPVVRDITGGDDPVVVV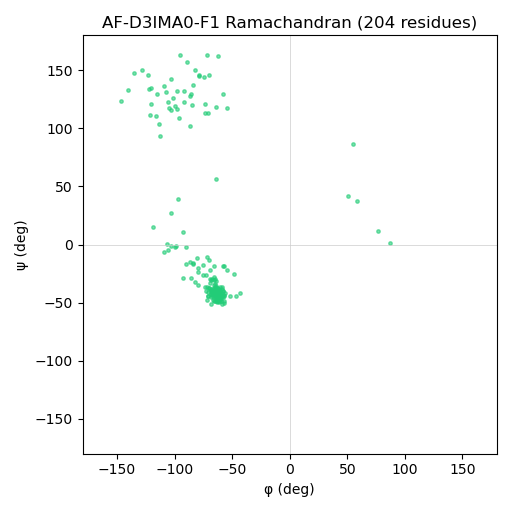VPD

Mean predicted aligned error: 20.91 Å

Sequence (206 aa):
MKTRNRKEILDDIRKLSLDEGIDLDNYKLSISNYIEELEKIEDNERKENKYTLIILLFVSLFTGVFAYITFTSKEDLADNLKEKSNIIDRYEKILPRDTLNQTTTAVKGIVIYTDEKGRKLTVPDLIKENTHLMNELTSALGKLDYIKETYGVYVETDKNGDWHLKADRVDSALLLLPHYKDCINYNPQKKHWTIYISKIDTLKHK

Nearest PDB structures (foldseek):
  8xkv-assembly1_C  TM=1.631E-01  e=3.122E-01  Arabidopsis thaliana